Protein AF-A0A150K2X1-F1 (afdb_monomer)

Structure (mmCIF, N/CA/C/O backbone):
data_AF-A0A150K2X1-F1
#
_entry.id   AF-A0A150K2X1-F1
#
loop_
_atom_site.group_PDB
_atom_site.id
_atom_site.type_symbol
_atom_site.label_atom_id
_atom_site.label_alt_id
_atom_site.label_comp_id
_atom_site.label_asym_id
_atom_site.label_entity_id
_atom_site.label_seq_id
_atom_site.pdbx_PDB_ins_code
_atom_site.Cartn_x
_atom_site.Cartn_y
_atom_site.Cartn_z
_atom_site.occupancy
_atom_site.B_iso_or_equiv
_atom_site.auth_seq_id
_atom_site.auth_comp_id
_atom_site.auth_asym_id
_atom_site.auth_atom_id
_atom_site.pdbx_PDB_model_num
ATOM 1 N N . MET A 1 1 ? 3.864 25.949 7.454 1.00 46.00 1 MET A N 1
ATOM 2 C CA . MET A 1 1 ? 2.643 26.468 8.135 1.00 46.00 1 MET A CA 1
ATOM 3 C C . MET A 1 1 ? 2.980 26.841 9.573 1.00 46.00 1 MET A C 1
ATOM 5 O O . MET A 1 1 ? 3.800 26.164 10.180 1.00 46.00 1 MET A O 1
ATOM 9 N N . SER A 1 2 ? 2.399 27.907 10.130 1.00 42.19 2 SER A N 1
ATOM 10 C CA . SER A 1 2 ? 2.642 28.261 11.543 1.00 42.19 2 SER A CA 1
ATOM 11 C C . SER A 1 2 ? 1.929 27.271 12.478 1.00 42.19 2 SER A C 1
ATOM 13 O O . SER A 1 2 ? 0.866 26.760 12.129 1.00 42.19 2 SER A O 1
ATOM 15 N N . ASN A 1 3 ? 2.456 27.020 13.685 1.00 47.09 3 ASN A N 1
ATOM 16 C CA . ASN A 1 3 ? 1.794 26.178 14.703 1.00 47.09 3 ASN A CA 1
ATOM 17 C C . ASN A 1 3 ? 0.331 26.594 14.970 1.00 47.09 3 ASN A C 1
ATOM 19 O O . ASN A 1 3 ? -0.480 25.767 15.381 1.00 47.09 3 ASN A O 1
ATOM 23 N N . LEU A 1 4 ? -0.022 27.854 14.688 1.00 47.25 4 LEU A N 1
ATOM 24 C CA . LEU A 1 4 ? -1.385 28.372 14.768 1.00 47.25 4 LEU A CA 1
ATOM 25 C C . LEU A 1 4 ? -2.325 27.789 13.702 1.00 47.25 4 LEU A C 1
ATOM 27 O O . LEU A 1 4 ? -3.484 27.530 14.004 1.00 47.25 4 LEU A O 1
ATOM 31 N N . GLU A 1 5 ? -1.853 27.550 12.477 1.00 47.03 5 GLU A N 1
ATOM 32 C CA . GLU A 1 5 ? -2.669 26.973 11.396 1.00 47.03 5 GLU A CA 1
ATOM 33 C C . GLU A 1 5 ? -2.962 25.490 11.648 1.00 47.03 5 GLU A C 1
ATOM 35 O O . GLU A 1 5 ? -4.077 25.033 11.404 1.00 47.03 5 GLU A O 1
ATOM 40 N N . PHE A 1 6 ? -2.005 24.747 12.215 1.00 43.44 6 PHE A N 1
ATOM 41 C CA . PHE A 1 6 ? -2.235 23.374 12.677 1.00 43.44 6 PHE A CA 1
ATOM 42 C C . PHE A 1 6 ? -3.236 23.335 13.839 1.00 43.44 6 PHE A C 1
ATOM 44 O O . PHE A 1 6 ? -4.142 22.502 13.842 1.00 43.44 6 PHE A O 1
ATOM 51 N N . LEU A 1 7 ? -3.136 24.281 14.783 1.00 49.69 7 LEU A N 1
ATOM 52 C CA . LEU A 1 7 ? -4.096 24.408 15.880 1.00 49.69 7 LEU A CA 1
ATOM 53 C C . LEU A 1 7 ? -5.497 24.777 15.378 1.00 49.69 7 LEU A C 1
ATOM 55 O O . LEU A 1 7 ? -6.476 24.252 15.894 1.00 49.69 7 LEU A O 1
ATOM 59 N N . LEU A 1 8 ? -5.600 25.638 14.361 1.00 49.78 8 LEU A N 1
ATOM 60 C CA . LEU A 1 8 ? -6.862 26.042 13.735 1.00 49.78 8 LEU A CA 1
ATOM 61 C C . LEU A 1 8 ? -7.497 24.909 12.927 1.00 49.78 8 LEU A C 1
ATOM 63 O O . LEU A 1 8 ? -8.711 24.749 12.980 1.00 49.78 8 LEU A O 1
ATOM 67 N N . ILE A 1 9 ? -6.709 24.085 12.232 1.00 47.22 9 ILE A N 1
ATOM 68 C CA . ILE A 1 9 ? -7.206 22.890 11.532 1.00 47.22 9 ILE A CA 1
ATOM 69 C C . ILE A 1 9 ? -7.618 21.813 12.540 1.00 47.22 9 ILE A C 1
ATOM 71 O O . ILE A 1 9 ? -8.694 21.232 12.398 1.00 47.22 9 ILE A O 1
ATOM 75 N N . GLN A 1 10 ? -6.834 21.590 13.602 1.00 49.78 10 GLN A N 1
ATOM 76 C CA . GLN A 1 10 ? -7.244 20.728 14.711 1.00 49.78 10 GLN A CA 1
ATOM 77 C C . GLN A 1 10 ? -8.501 21.261 15.401 1.00 49.78 10 GLN A C 1
ATOM 79 O O . GLN A 1 10 ? -9.387 20.473 15.699 1.00 49.78 10 GLN A O 1
ATOM 84 N N . GLN A 1 11 ? -8.631 22.571 15.625 1.00 50.25 11 GLN A N 1
ATOM 85 C CA . GLN A 1 11 ? -9.845 23.175 16.174 1.00 50.25 11 GLN A CA 1
ATOM 86 C C . GLN A 1 11 ? -11.020 23.058 15.205 1.00 50.25 11 GLN A C 1
ATOM 88 O O . GLN A 1 11 ? -12.107 22.719 15.644 1.00 50.25 11 GLN A O 1
ATOM 93 N N . ALA A 1 12 ? -10.835 23.256 13.902 1.00 49.16 12 ALA A N 1
ATOM 94 C CA . ALA A 1 12 ? -11.895 23.088 12.913 1.00 49.16 12 ALA A CA 1
ATOM 95 C C . ALA A 1 12 ? -12.361 21.623 12.833 1.00 49.16 12 ALA A C 1
ATOM 97 O O . ALA A 1 12 ? -13.561 21.354 12.823 1.00 49.16 12 ALA A O 1
ATOM 98 N N . LEU A 1 13 ? -11.440 20.656 12.884 1.00 49.28 13 LEU A N 1
ATOM 99 C CA . LEU A 1 13 ? -11.774 19.234 13.009 1.00 49.28 13 LEU A CA 1
ATOM 100 C C . LEU A 1 13 ? -12.459 18.930 14.352 1.00 49.28 13 LEU A C 1
ATOM 102 O O . LEU A 1 13 ? -13.446 18.204 14.395 1.00 49.28 13 LEU A O 1
ATOM 106 N N . LYS A 1 14 ? -11.992 19.524 15.452 1.00 47.66 14 LYS A N 1
ATOM 107 C CA . LYS A 1 14 ? -12.494 19.273 16.811 1.00 47.66 14 LYS A CA 1
ATOM 108 C C . LYS A 1 14 ? -13.808 19.997 17.142 1.00 47.66 14 LYS A C 1
ATOM 110 O O . LYS A 1 14 ? -14.538 19.527 18.004 1.00 47.66 14 LYS A O 1
ATOM 115 N N . TYR A 1 15 ? -14.129 21.106 16.478 1.00 46.81 15 TYR A N 1
ATOM 116 C CA . TYR A 1 15 ? -15.310 21.930 16.768 1.00 46.81 15 TYR A CA 1
ATOM 117 C C . TYR A 1 15 ? -16.337 21.973 15.633 1.00 46.81 15 TYR A C 1
ATOM 119 O O . TYR A 1 15 ? -17.509 22.145 15.936 1.00 46.81 15 TYR A O 1
ATOM 127 N N . ASN A 1 16 ? -15.959 21.763 14.364 1.00 52.62 16 ASN A N 1
ATOM 128 C CA . ASN A 1 16 ? -16.930 21.687 13.259 1.00 52.62 16 ASN A CA 1
ATOM 129 C C . ASN A 1 16 ? -17.197 20.246 12.808 1.00 52.62 16 ASN A C 1
ATOM 131 O O . ASN A 1 16 ? -18.341 19.906 12.528 1.00 52.62 16 ASN A O 1
ATOM 135 N N . GLN A 1 17 ? -16.176 19.383 12.760 1.00 49.44 17 GLN A N 1
ATOM 136 C CA . GLN A 1 17 ? -16.345 17.983 12.341 1.00 49.44 17 GLN A CA 1
ATOM 137 C C . GLN A 1 17 ? -16.674 17.065 13.524 1.00 49.44 17 GLN A C 1
ATOM 139 O O . GLN A 1 17 ? -17.520 16.196 13.380 1.00 49.44 17 GLN A O 1
ATOM 144 N N . LEU A 1 18 ? -16.100 17.277 14.714 1.00 46.25 18 LEU A N 1
ATOM 145 C CA . LEU A 1 18 ? -16.371 16.456 15.904 1.00 46.25 18 LEU A CA 1
ATOM 146 C C . LEU A 1 18 ? -17.856 16.439 16.321 1.00 46.25 18 LEU A C 1
ATOM 148 O O . LEU A 1 18 ? -18.357 15.364 16.641 1.00 46.25 18 LEU A O 1
ATOM 152 N N . PRO A 1 19 ? -18.606 17.561 16.277 1.00 49.72 19 PRO A N 1
ATOM 153 C CA . PRO A 1 19 ? -20.045 17.529 16.534 1.00 49.72 19 PRO A CA 1
ATOM 154 C C . PRO A 1 19 ? -20.834 16.788 15.454 1.00 49.72 19 PRO A C 1
ATOM 156 O O . PRO A 1 19 ? -21.815 16.146 15.796 1.00 49.72 19 PRO A O 1
ATOM 159 N N . LEU A 1 20 ? -20.393 16.820 14.187 1.00 49.03 20 LEU A N 1
ATOM 160 C CA . LEU A 1 20 ? -20.941 16.012 13.082 1.00 49.03 20 LEU A CA 1
ATOM 161 C C . LEU A 1 20 ? -20.548 14.523 13.194 1.00 49.03 20 LEU A C 1
ATOM 163 O O . LEU A 1 20 ? -21.310 13.645 12.807 1.00 49.03 20 LEU A O 1
ATOM 167 N N . ILE A 1 21 ? -19.389 14.233 13.783 1.00 45.47 21 ILE A N 1
ATOM 168 C CA . ILE A 1 21 ? -18.872 12.896 14.113 1.00 45.47 21 ILE A CA 1
ATOM 169 C C . ILE A 1 21 ? -19.642 12.282 15.293 1.00 45.47 21 ILE A C 1
ATOM 171 O O . ILE A 1 21 ? -19.910 11.081 15.306 1.00 45.47 21 ILE A O 1
ATOM 175 N N . PHE A 1 22 ? -20.050 13.108 16.257 1.00 46.19 22 PHE A N 1
ATOM 176 C CA . PHE A 1 22 ? -20.962 12.746 17.341 1.00 46.19 22 PHE A CA 1
ATOM 177 C C . PHE A 1 22 ? -22.441 12.965 16.991 1.00 46.19 22 PHE A C 1
ATOM 179 O O . PHE A 1 22 ? -23.313 12.666 17.810 1.00 46.19 22 PHE A O 1
ATOM 186 N N . TRP A 1 23 ? -22.749 13.421 15.773 1.00 43.22 23 TRP A N 1
ATOM 187 C CA . TRP A 1 23 ? -24.109 13.521 15.248 1.00 43.22 23 TRP A CA 1
ATOM 188 C C . TRP A 1 23 ? -24.590 12.111 14.899 1.00 43.22 23 TRP A C 1
ATOM 190 O O . TRP A 1 23 ? -24.427 11.597 13.792 1.00 43.22 23 TRP A O 1
ATOM 200 N N . GLY A 1 24 ? -25.072 11.423 15.932 1.00 43.19 24 GLY A N 1
ATOM 201 C CA . GLY A 1 24 ? -25.291 9.981 15.916 1.00 43.19 24 GLY A CA 1
ATOM 202 C C . GLY A 1 24 ? -24.828 9.251 17.177 1.00 43.19 24 GLY A C 1
ATOM 203 O O . GLY A 1 24 ? -25.075 8.050 17.263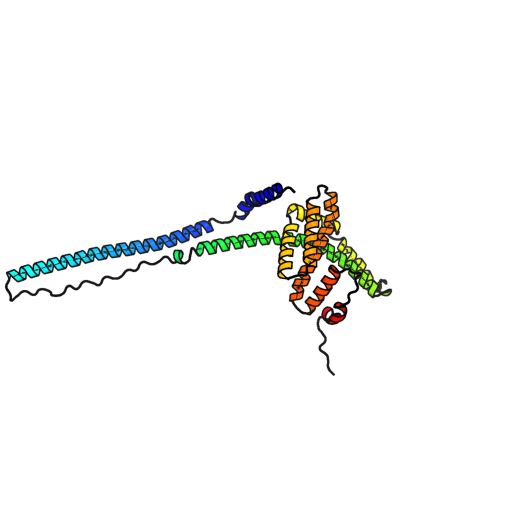 1.00 43.19 24 GLY A O 1
ATOM 204 N N . ILE A 1 25 ? -24.240 9.936 18.175 1.00 47.41 25 ILE A N 1
ATOM 205 C CA . ILE A 1 25 ? -24.516 9.548 19.567 1.00 47.41 25 ILE A CA 1
ATOM 206 C C . ILE A 1 25 ? -25.998 9.856 19.759 1.00 47.41 25 ILE A C 1
ATOM 208 O O . ILE A 1 25 ? -26.410 10.971 20.063 1.00 47.41 25 ILE A O 1
ATOM 212 N N . ASP A 1 26 ? -26.798 8.864 19.416 1.00 52.91 26 ASP A N 1
ATOM 213 C CA . ASP A 1 26 ? -28.229 8.834 19.586 1.00 52.91 26 ASP A CA 1
ATOM 214 C C . ASP A 1 26 ? -28.577 9.047 21.068 1.00 52.91 26 ASP A C 1
ATOM 216 O O . ASP A 1 26 ? -27.785 8.740 21.969 1.00 52.91 26 ASP A O 1
ATOM 220 N N . ASN A 1 27 ? -29.807 9.511 21.327 1.00 55.59 27 ASN A N 1
ATOM 221 C CA . ASN A 1 27 ? -30.399 9.517 22.670 1.00 55.59 27 ASN A CA 1
ATOM 222 C C . ASN A 1 27 ? -30.208 8.171 23.388 1.00 55.59 27 ASN A C 1
ATOM 224 O O . ASN A 1 27 ? -30.173 8.164 24.604 1.00 55.59 27 ASN A O 1
ATOM 228 N N . GLY A 1 28 ? -29.937 7.076 22.667 1.00 55.00 28 GLY A N 1
ATOM 229 C CA . GLY A 1 28 ? -29.538 5.770 23.182 1.00 55.00 28 GLY A CA 1
ATOM 230 C C . GLY A 1 28 ? -28.527 5.772 24.338 1.00 55.00 28 GLY A C 1
ATOM 231 O O . GLY A 1 28 ? -28.704 4.998 25.269 1.00 55.00 28 GLY A O 1
ATOM 232 N N . PHE A 1 29 ? -27.483 6.610 24.349 1.00 54.41 29 PHE A N 1
ATOM 233 C CA . PHE A 1 29 ? -26.563 6.641 25.506 1.00 54.41 29 PHE A CA 1
ATOM 234 C C . PHE A 1 29 ? -27.223 7.231 26.766 1.00 54.41 29 PHE A C 1
ATOM 236 O O . PHE A 1 29 ? -27.039 6.709 27.867 1.00 54.41 29 PHE A O 1
ATOM 243 N N . LEU A 1 30 ? -28.009 8.300 26.599 1.00 58.31 30 LEU A N 1
ATOM 244 C CA . LEU A 1 30 ? -28.821 8.901 27.661 1.00 58.31 30 LEU A CA 1
ATOM 245 C C . LEU A 1 30 ? -29.955 7.957 28.085 1.00 58.31 30 LEU A C 1
ATOM 247 O O . LEU A 1 30 ? -30.169 7.767 29.279 1.00 58.31 30 LEU A O 1
ATOM 251 N N . ASP A 1 31 ? -30.603 7.297 27.130 1.00 64.94 31 ASP A N 1
ATOM 252 C CA . ASP A 1 31 ? -31.651 6.299 27.331 1.00 64.94 31 ASP A CA 1
ATOM 253 C C . ASP A 1 31 ? -31.109 5.086 28.087 1.00 64.94 31 ASP A C 1
ATOM 255 O O . ASP A 1 31 ? -31.750 4.626 29.020 1.00 64.94 31 ASP A O 1
ATOM 259 N N . GLY A 1 32 ? -29.891 4.623 27.786 1.00 65.12 32 GLY A N 1
ATOM 260 C CA . GLY A 1 32 ? -29.243 3.527 28.509 1.00 65.12 32 GLY A CA 1
ATOM 261 C C . GLY A 1 32 ? -28.993 3.856 29.983 1.00 65.12 32 GLY A C 1
ATOM 262 O O . GLY A 1 32 ? -29.217 3.015 30.852 1.00 65.12 32 GLY A O 1
ATOM 263 N N . ILE A 1 33 ? -28.599 5.099 30.282 1.00 66.00 33 ILE A N 1
ATOM 264 C CA . ILE A 1 33 ? -28.456 5.590 31.662 1.00 66.00 33 ILE A CA 1
ATOM 265 C C . ILE A 1 33 ? -29.828 5.688 32.342 1.00 66.00 33 ILE A C 1
ATOM 267 O O . ILE A 1 33 ? -29.989 5.263 33.488 1.00 66.00 33 ILE A O 1
ATOM 271 N N . VAL A 1 34 ? -30.828 6.228 31.643 1.00 71.25 34 VAL A N 1
ATOM 272 C CA . VAL A 1 34 ? -32.199 6.375 32.150 1.00 71.25 34 VAL A CA 1
ATOM 273 C C . VAL A 1 34 ? -32.851 5.013 32.403 1.00 71.25 34 VAL A C 1
ATOM 275 O O . VAL A 1 34 ? -33.527 4.840 33.416 1.00 71.25 34 VAL A O 1
ATOM 278 N N . ASP A 1 35 ? -32.636 4.030 31.537 1.00 71.62 35 ASP A N 1
ATOM 279 C CA . ASP A 1 35 ? -33.188 2.684 31.660 1.00 71.62 35 ASP A CA 1
ATOM 280 C C . ASP A 1 35 ? -32.502 1.886 32.774 1.00 71.62 35 ASP A C 1
ATOM 282 O O . ASP A 1 35 ? -33.186 1.191 33.531 1.00 71.62 35 ASP A O 1
ATOM 286 N N . GLU A 1 36 ? -31.190 2.053 32.971 1.00 74.56 36 GLU A N 1
ATOM 287 C CA . GLU A 1 36 ? -30.485 1.513 34.142 1.00 74.56 36 GLU A CA 1
ATOM 288 C C . GLU A 1 36 ? -30.989 2.138 35.451 1.00 74.56 36 GLU A C 1
ATOM 290 O O . GLU A 1 36 ? -31.246 1.421 36.423 1.00 74.56 36 GLU A O 1
ATOM 295 N N . LEU A 1 37 ? -31.199 3.459 35.475 1.00 77.81 37 LEU A N 1
ATOM 296 C CA . LEU A 1 37 ? -31.790 4.161 36.617 1.00 77.81 37 LEU A CA 1
ATOM 297 C C . LEU A 1 37 ? -33.206 3.655 36.905 1.00 77.81 37 LEU A C 1
ATOM 299 O O . LEU A 1 37 ? -33.511 3.316 38.048 1.00 77.81 37 LEU A O 1
ATOM 303 N N . LYS A 1 38 ? -34.063 3.531 35.886 1.00 80.31 38 LYS A N 1
ATOM 304 C CA . LYS A 1 38 ? -35.416 2.968 36.029 1.00 80.31 38 LYS A CA 1
ATOM 305 C C . LYS A 1 38 ? -35.374 1.537 36.566 1.00 80.31 38 LYS A C 1
ATOM 307 O O . LYS A 1 38 ? -36.149 1.201 37.460 1.00 80.31 38 LYS A O 1
ATOM 312 N N . ALA A 1 39 ? -34.471 0.697 36.061 1.00 80.44 39 ALA A N 1
ATOM 313 C CA . ALA A 1 39 ? -34.303 -0.672 36.542 1.00 80.44 39 ALA A CA 1
ATOM 314 C C . ALA A 1 39 ? -33.863 -0.708 38.015 1.00 80.44 39 ALA A C 1
ATOM 316 O O . ALA A 1 39 ? -34.374 -1.517 38.792 1.00 80.44 39 ALA A O 1
ATOM 317 N N . HIS A 1 40 ? -32.980 0.205 38.425 1.00 81.25 40 HIS A N 1
ATOM 318 C CA . HIS A 1 40 ? -32.584 0.365 39.821 1.00 81.25 40 HIS A CA 1
ATOM 319 C C . HIS A 1 40 ? -33.750 0.817 40.712 1.00 81.25 40 HIS A C 1
ATOM 321 O O . HIS A 1 40 ? -33.991 0.229 41.770 1.00 81.25 40 HIS A O 1
ATOM 327 N N . TYR A 1 41 ? -34.508 1.823 40.271 1.00 84.12 41 TYR A N 1
ATOM 328 C CA . TYR A 1 41 ? -35.668 2.334 41.000 1.00 84.12 41 TYR A CA 1
ATOM 329 C C . TYR A 1 41 ? -36.727 1.255 41.241 1.00 84.12 41 TYR A C 1
ATOM 331 O O . TYR A 1 41 ? -37.260 1.181 42.345 1.00 84.12 41 TYR A O 1
ATOM 339 N N . ARG A 1 42 ? -36.963 0.353 40.279 1.00 85.75 42 ARG A N 1
ATOM 340 C CA . ARG A 1 42 ? -37.882 -0.787 40.464 1.00 85.75 42 ARG A CA 1
ATOM 341 C C . ARG A 1 42 ? -37.461 -1.712 41.611 1.00 85.75 42 ARG A C 1
ATOM 343 O O . ARG A 1 42 ? -38.316 -2.186 42.354 1.00 85.75 42 ARG A O 1
ATOM 350 N N . VAL A 1 43 ? -36.158 -1.959 41.781 1.00 85.94 43 VAL A N 1
ATOM 351 C CA . VAL A 1 43 ? -35.641 -2.779 42.895 1.00 85.94 43 VAL A CA 1
ATOM 352 C C . VAL A 1 43 ? -35.836 -2.061 44.233 1.00 85.94 43 VAL A C 1
ATOM 354 O O . VAL A 1 43 ? -36.266 -2.685 45.203 1.00 85.94 43 VAL A O 1
ATOM 357 N N . ILE A 1 44 ? -35.580 -0.748 44.285 1.00 85.06 44 ILE A N 1
ATOM 358 C CA . ILE A 1 44 ? -35.845 0.063 45.485 1.00 85.06 44 ILE A CA 1
ATOM 359 C C . ILE A 1 44 ? -37.330 0.009 45.851 1.00 85.06 44 ILE A C 1
ATOM 361 O O . ILE A 1 44 ? -37.670 -0.191 47.015 1.00 85.06 44 ILE A O 1
ATOM 365 N N . GLU A 1 45 ? -38.216 0.187 44.875 1.00 87.25 45 GLU A N 1
ATOM 366 C CA . GLU A 1 45 ? -39.659 0.220 45.097 1.00 87.25 45 GLU A CA 1
ATOM 367 C C . GLU A 1 45 ? -40.187 -1.126 45.615 1.00 87.25 45 GLU A C 1
ATOM 369 O O . GLU A 1 45 ? -40.948 -1.164 46.586 1.00 87.25 45 GLU A O 1
ATOM 374 N N . ALA A 1 46 ? -39.708 -2.237 45.047 1.00 87.31 46 ALA A N 1
ATOM 375 C CA . ALA A 1 46 ? -40.014 -3.580 45.534 1.00 87.31 46 ALA A CA 1
ATOM 376 C C . ALA A 1 46 ? -39.528 -3.797 46.980 1.00 87.31 46 ALA A C 1
ATOM 378 O O . ALA A 1 46 ? -40.292 -4.272 47.822 1.00 87.31 46 ALA A O 1
ATOM 379 N N . ASN A 1 47 ? -38.296 -3.386 47.300 1.00 88.56 47 ASN A N 1
ATOM 380 C CA . ASN A 1 47 ? -37.766 -3.470 48.664 1.00 88.56 47 ASN A CA 1
ATOM 381 C C . ASN A 1 47 ? -38.563 -2.594 49.645 1.00 88.56 47 ASN A C 1
ATOM 383 O O . ASN A 1 47 ? -38.868 -3.035 50.748 1.00 88.56 47 ASN A O 1
ATOM 387 N N . ASN A 1 48 ? -38.964 -1.384 49.245 1.00 87.81 48 ASN A N 1
ATOM 388 C CA . ASN A 1 48 ? -39.795 -0.500 50.068 1.00 87.81 48 ASN A CA 1
ATOM 389 C C . ASN A 1 48 ? -41.152 -1.149 50.383 1.00 87.81 48 ASN A C 1
ATOM 391 O O . ASN A 1 48 ? -41.590 -1.152 51.533 1.00 87.81 48 ASN A O 1
ATOM 395 N N . LYS A 1 49 ? -41.794 -1.777 49.389 1.00 86.94 49 LYS A N 1
ATOM 396 C CA . LYS A 1 49 ? -43.047 -2.520 49.592 1.00 86.94 49 LYS A CA 1
ATOM 397 C C . LYS A 1 49 ? -42.876 -3.678 50.580 1.00 86.94 49 LYS A C 1
ATOM 399 O O . LYS A 1 49 ? -43.737 -3.865 51.438 1.00 86.94 49 LYS A O 1
ATOM 404 N N . ASN A 1 50 ? -41.770 -4.412 50.482 1.00 85.81 50 ASN A N 1
ATOM 405 C CA . ASN A 1 50 ? -41.436 -5.504 51.395 1.00 85.81 50 ASN A CA 1
ATOM 406 C C . ASN A 1 50 ? -41.250 -5.003 52.834 1.00 85.81 50 ASN A C 1
ATOM 408 O O . ASN A 1 50 ? -41.920 -5.493 53.736 1.00 85.81 50 ASN A O 1
ATOM 412 N N . VAL A 1 51 ? -40.454 -3.948 53.034 1.00 85.38 51 VAL A N 1
ATOM 413 C CA . VAL A 1 51 ? -40.234 -3.344 54.360 1.00 85.38 51 VAL A CA 1
ATOM 414 C C . VAL A 1 51 ? -41.537 -2.809 54.958 1.00 85.38 51 VAL A C 1
ATOM 416 O O . VAL A 1 51 ? -41.811 -3.008 56.138 1.00 85.38 51 VAL A O 1
ATOM 419 N N . ARG A 1 52 ? -42.391 -2.159 54.157 1.00 85.06 52 ARG A N 1
ATOM 420 C CA . ARG A 1 52 ? -43.709 -1.702 54.630 1.00 85.06 52 ARG A CA 1
ATOM 421 C C . ARG A 1 52 ? -44.592 -2.863 55.077 1.00 85.06 52 ARG A C 1
ATOM 423 O O . ARG A 1 52 ? -45.298 -2.730 56.074 1.00 85.06 52 ARG A O 1
ATOM 430 N N . ARG A 1 53 ? -44.563 -3.981 54.346 1.00 84.12 53 ARG A N 1
ATOM 431 C CA . ARG A 1 53 ? -45.303 -5.194 54.707 1.00 84.12 53 ARG A CA 1
ATOM 432 C C . ARG A 1 53 ? -44.781 -5.791 56.013 1.00 84.12 53 ARG A C 1
ATOM 434 O O . ARG A 1 53 ? -45.605 -6.143 56.848 1.00 84.12 53 ARG A O 1
ATOM 441 N N . ASP A 1 54 ? -43.466 -5.823 56.215 1.00 83.19 54 ASP A N 1
ATOM 442 C CA . ASP A 1 54 ? -42.850 -6.283 57.467 1.00 83.19 54 ASP A CA 1
ATOM 443 C C . ASP A 1 54 ? -43.254 -5.425 58.659 1.00 83.19 54 ASP A C 1
ATOM 445 O O . ASP A 1 54 ? -43.677 -5.949 59.686 1.00 83.19 54 ASP A O 1
ATOM 449 N N . VAL A 1 55 ? -43.181 -4.099 58.521 1.00 83.69 55 VAL A N 1
ATOM 450 C CA . VAL A 1 55 ? -43.582 -3.175 59.590 1.00 83.69 55 VAL A CA 1
ATOM 451 C C . VAL A 1 55 ? -45.066 -3.342 59.920 1.00 83.69 55 VAL A C 1
ATOM 453 O O . VAL A 1 55 ? -45.435 -3.381 61.093 1.00 83.69 55 VAL A O 1
ATOM 456 N N . ALA A 1 56 ? -45.922 -3.483 58.903 1.00 83.88 56 ALA A N 1
ATOM 457 C CA . ALA A 1 56 ? -47.346 -3.732 59.106 1.00 83.88 56 ALA A CA 1
ATOM 458 C C . ALA A 1 56 ? -47.600 -5.085 59.790 1.00 83.88 56 ALA A C 1
ATOM 460 O O . ALA A 1 56 ? -48.402 -5.151 60.718 1.00 83.88 56 ALA A O 1
ATOM 461 N N . PHE A 1 57 ? -46.896 -6.142 59.375 1.00 82.12 57 PHE A N 1
ATOM 462 C CA . PHE A 1 57 ? -46.993 -7.462 59.990 1.00 82.12 57 PHE A CA 1
ATOM 463 C C . PHE A 1 57 ? -46.547 -7.423 61.453 1.00 82.12 57 PHE A C 1
ATOM 465 O O . PHE A 1 57 ? -47.299 -7.854 62.319 1.00 82.12 57 PHE A O 1
ATOM 472 N N . PHE A 1 58 ? -45.393 -6.822 61.752 1.00 82.81 58 PHE A N 1
ATOM 473 C CA . PHE A 1 58 ? -44.895 -6.641 63.117 1.00 82.81 58 PHE A CA 1
ATOM 474 C C . PHE A 1 58 ? -45.889 -5.873 64.000 1.00 82.81 58 PHE A C 1
ATOM 476 O O . PHE A 1 58 ? -46.105 -6.220 65.162 1.00 82.81 58 PHE A O 1
ATOM 483 N N . LEU A 1 59 ? -46.542 -4.846 63.454 1.00 83.94 59 LEU A N 1
ATOM 484 C CA . LEU A 1 59 ? -47.546 -4.071 64.181 1.00 83.94 59 LEU A CA 1
ATOM 485 C C . LEU A 1 59 ? -48.823 -4.880 64.459 1.00 83.94 59 LEU A C 1
ATOM 487 O O . LEU A 1 59 ? -49.394 -4.774 65.542 1.00 83.94 59 LEU A O 1
ATOM 491 N N . THR A 1 60 ? -49.271 -5.708 63.515 1.00 82.19 60 THR A N 1
ATOM 492 C CA . THR A 1 60 ? -50.383 -6.645 63.748 1.00 82.19 60 THR A CA 1
ATOM 493 C C . THR A 1 60 ? -50.002 -7.682 64.796 1.00 82.19 60 THR A C 1
ATOM 495 O O . THR A 1 60 ? -50.753 -7.927 65.733 1.00 82.19 60 THR A O 1
ATOM 498 N N . HIS A 1 61 ? -48.793 -8.214 64.694 1.00 81.69 61 HIS A N 1
ATOM 499 C CA . HIS A 1 61 ? -48.280 -9.237 65.585 1.00 81.69 61 HIS A CA 1
ATOM 500 C C . HIS A 1 61 ? -48.144 -8.749 67.031 1.00 81.69 61 HIS A C 1
ATOM 502 O O . HIS A 1 61 ? -48.572 -9.410 67.970 1.00 81.69 61 HIS A O 1
ATOM 508 N N . THR A 1 62 ? -47.611 -7.541 67.227 1.00 83.12 62 THR A N 1
ATOM 509 C CA . THR A 1 62 ? -47.526 -6.911 68.555 1.00 83.12 62 THR A CA 1
ATOM 510 C C . THR A 1 62 ? -48.906 -6.627 69.143 1.00 83.12 62 THR A C 1
ATOM 512 O O . THR A 1 62 ? -49.093 -6.795 70.347 1.00 83.12 62 THR A O 1
ATOM 515 N N . LYS A 1 63 ? -49.894 -6.257 68.315 1.00 84.19 63 LYS A N 1
ATOM 516 C CA . LYS A 1 63 ? -51.293 -6.141 68.755 1.00 84.19 63 LYS A CA 1
ATOM 517 C C . LYS A 1 63 ? -51.869 -7.490 69.178 1.00 84.19 63 LYS A C 1
ATOM 519 O O . LYS A 1 63 ? -52.474 -7.559 70.238 1.00 84.19 63 LYS A O 1
ATOM 524 N N . GLU A 1 64 ? -51.656 -8.545 68.397 1.00 82.19 64 GLU A N 1
ATOM 525 C CA . GLU A 1 64 ? -52.119 -9.899 68.724 1.00 82.19 64 GLU A CA 1
ATOM 526 C C . GLU A 1 64 ? -51.514 -10.402 70.038 1.00 82.19 64 GLU A C 1
ATOM 528 O O . GLU A 1 64 ? -52.256 -10.878 70.899 1.00 82.19 64 GLU A O 1
ATOM 533 N N . VAL A 1 65 ? -50.199 -10.229 70.232 1.00 82.50 65 VAL A N 1
ATOM 534 C CA . VAL A 1 65 ? -49.493 -10.566 71.482 1.00 82.50 65 VAL A CA 1
ATOM 535 C C . VAL A 1 65 ? -50.043 -9.757 72.655 1.00 82.50 65 VAL A C 1
ATOM 537 O O . VAL A 1 65 ? -50.313 -10.313 73.716 1.00 82.50 65 VAL A O 1
ATOM 540 N N . LYS A 1 66 ? -50.273 -8.452 72.467 1.00 83.88 66 LYS A N 1
ATOM 541 C CA . LYS A 1 66 ? -50.876 -7.599 73.496 1.00 83.88 66 LYS A CA 1
ATOM 542 C C . LYS A 1 66 ? -52.268 -8.104 73.890 1.00 83.88 66 LYS A C 1
ATOM 544 O O . LYS A 1 66 ? -52.528 -8.297 75.070 1.00 83.88 66 LYS A O 1
ATOM 549 N N . THR A 1 67 ? -53.146 -8.350 72.919 1.00 83.31 67 THR A N 1
ATOM 550 C CA . THR A 1 67 ? -54.516 -8.815 73.180 1.00 83.31 67 THR A CA 1
ATOM 551 C C . THR A 1 67 ? -54.542 -10.207 73.809 1.00 83.31 67 THR A C 1
ATOM 553 O O . THR A 1 67 ? -55.401 -10.489 74.639 1.00 83.31 67 THR A O 1
ATOM 556 N N . THR A 1 68 ? -53.612 -11.093 73.444 1.00 80.81 68 THR A N 1
ATOM 557 C CA . THR A 1 68 ? -53.485 -12.398 74.113 1.00 80.81 68 THR A CA 1
ATOM 558 C C . THR A 1 68 ? -52.980 -12.255 75.546 1.00 80.81 68 THR A C 1
ATOM 560 O O . THR A 1 68 ? -53.536 -12.904 76.425 1.00 80.81 68 THR A O 1
ATOM 563 N N . MET A 1 69 ? -52.011 -11.374 75.813 1.00 80.81 69 MET A N 1
ATOM 564 C CA . MET A 1 69 ? -51.578 -11.063 77.182 1.00 80.81 69 MET A CA 1
ATOM 565 C C . MET A 1 69 ? -52.709 -10.478 78.036 1.00 80.81 69 MET A C 1
ATOM 567 O O . MET A 1 69 ? -52.894 -10.925 79.160 1.00 80.81 69 MET A O 1
ATOM 571 N N . GLU A 1 70 ? -53.498 -9.540 77.503 1.00 82.69 70 GLU A N 1
ATOM 572 C CA . GLU A 1 70 ? -54.661 -8.965 78.203 1.00 82.69 70 GLU A CA 1
ATOM 573 C C . GLU A 1 70 ? -55.714 -10.034 78.548 1.00 82.69 70 GLU A C 1
ATOM 575 O O . GLU A 1 70 ? -56.260 -10.040 79.653 1.00 82.69 70 GLU A O 1
ATOM 580 N N . LYS A 1 71 ? -55.982 -10.974 77.629 1.00 79.94 71 LYS A N 1
ATOM 581 C CA . LYS A 1 71 ? -56.890 -12.105 77.887 1.00 79.94 71 LYS A CA 1
ATOM 582 C C . LYS A 1 71 ? -56.377 -13.006 79.006 1.00 79.94 71 LYS A C 1
ATOM 584 O O . LYS A 1 71 ? -57.146 -13.337 79.899 1.00 79.94 71 LYS A O 1
ATOM 589 N N . ILE A 1 72 ? -55.091 -13.355 78.981 1.00 76.81 72 ILE A N 1
ATOM 590 C CA . ILE A 1 72 ? -54.471 -14.181 80.025 1.00 76.81 72 ILE A CA 1
ATOM 591 C C . ILE A 1 72 ? -54.536 -13.477 81.381 1.00 76.81 72 ILE A C 1
ATOM 593 O O . ILE A 1 72 ? -54.879 -14.109 82.373 1.00 76.81 72 ILE A O 1
ATOM 597 N N . ASP A 1 73 ? -54.237 -12.179 81.435 1.00 79.12 73 ASP A N 1
ATOM 598 C CA . ASP A 1 73 ? -54.295 -11.407 82.681 1.00 79.12 73 ASP A CA 1
ATOM 599 C C . ASP A 1 73 ? -55.717 -11.397 83.270 1.00 79.12 73 ASP A C 1
ATOM 601 O O . ASP A 1 73 ? -55.909 -11.591 84.471 1.00 79.12 73 ASP A O 1
ATOM 605 N N . THR A 1 74 ? -56.732 -11.293 82.404 1.00 78.56 74 THR A N 1
ATOM 606 C CA . THR A 1 74 ? -58.147 -11.393 82.795 1.00 78.56 74 THR A CA 1
ATOM 607 C C . THR A 1 74 ? -58.494 -12.794 83.315 1.00 78.56 74 THR A C 1
ATOM 609 O O . THR A 1 74 ? -59.073 -12.918 84.392 1.00 78.56 74 THR A O 1
ATOM 612 N N . GLU A 1 75 ? -58.086 -13.852 82.604 1.00 76.12 75 GLU A N 1
ATOM 613 C CA . GLU A 1 75 ? -58.287 -15.250 83.019 1.00 76.12 75 GLU A CA 1
ATOM 614 C C . GLU A 1 75 ? -57.608 -15.556 84.368 1.00 76.12 75 GLU A C 1
ATOM 616 O O . GLU A 1 75 ? -58.177 -16.253 85.209 1.00 76.12 75 GLU A O 1
ATOM 621 N N . ILE A 1 76 ? -56.411 -15.011 84.614 1.00 75.00 76 ILE A N 1
ATOM 622 C CA . ILE A 1 76 ? -55.711 -15.126 85.902 1.00 75.00 76 ILE A CA 1
ATOM 623 C C . ILE A 1 76 ? -56.466 -14.362 86.997 1.00 75.00 76 ILE A C 1
ATOM 625 O O . ILE A 1 76 ? -56.638 -14.888 88.099 1.00 75.00 76 ILE A O 1
ATOM 629 N N . GLY A 1 77 ? -56.947 -13.150 86.712 1.00 74.06 77 GLY A N 1
ATOM 630 C CA . GLY A 1 77 ? -57.761 -12.371 87.646 1.00 74.06 77 GLY A CA 1
ATOM 631 C C . GLY A 1 77 ? -59.039 -13.104 88.070 1.00 74.06 77 GLY A C 1
ATOM 632 O O . GLY A 1 77 ? -59.351 -13.169 89.261 1.00 74.06 77 GLY A O 1
ATOM 633 N N . GLU A 1 78 ? -59.742 -13.726 87.122 1.00 71.25 78 GLU A N 1
ATOM 634 C CA . GLU A 1 78 ? -60.933 -14.550 87.380 1.00 71.25 78 GLU A CA 1
ATOM 635 C C . GLU A 1 78 ? -60.594 -15.831 88.162 1.00 71.25 78 GLU A C 1
ATOM 637 O O . GLU A 1 78 ? -61.314 -16.222 89.090 1.00 71.25 78 GLU A O 1
ATOM 642 N N . ALA A 1 79 ? -59.456 -16.459 87.852 1.00 68.31 79 ALA A N 1
ATOM 643 C CA . ALA A 1 79 ? -58.945 -17.626 88.569 1.00 68.31 79 ALA A CA 1
ATOM 644 C C . ALA A 1 79 ? -58.628 -17.321 90.043 1.00 68.31 79 ALA A C 1
ATOM 646 O O . ALA A 1 79 ? -58.898 -18.137 90.926 1.00 68.31 79 ALA A O 1
ATOM 647 N N . MET A 1 80 ? -58.091 -16.131 90.329 1.00 69.12 80 MET A N 1
ATOM 648 C CA . MET A 1 80 ? -57.798 -15.688 91.695 1.00 69.12 80 MET A CA 1
ATOM 649 C C . MET A 1 80 ? -59.068 -15.437 92.520 1.00 69.12 80 MET A C 1
ATOM 651 O O . MET A 1 80 ? -59.052 -15.641 93.733 1.00 69.12 80 MET A O 1
ATOM 655 N N . GLN A 1 81 ? -60.175 -15.042 91.883 1.00 68.50 81 GLN A N 1
ATOM 656 C CA . GLN A 1 81 ? -61.461 -14.821 92.556 1.00 68.50 81 GLN A CA 1
ATOM 657 C C . GLN A 1 81 ? -62.246 -16.116 92.824 1.00 68.50 81 GLN A C 1
ATOM 659 O O . GLN A 1 81 ? -63.065 -16.154 93.741 1.00 68.50 81 GLN A O 1
ATOM 664 N N . THR A 1 82 ? -62.008 -17.182 92.053 1.00 62.84 82 THR A N 1
ATOM 665 C CA . THR A 1 82 ? -62.816 -18.421 92.082 1.00 62.84 82 THR A CA 1
ATOM 666 C C . THR A 1 82 ? -62.226 -19.567 92.919 1.00 62.84 82 THR A C 1
ATOM 668 O O . THR A 1 82 ? -62.899 -20.574 93.141 1.00 62.84 82 THR A O 1
ATOM 671 N N . GLY A 1 83 ? -61.025 -19.398 93.482 1.00 57.44 83 GLY A N 1
ATOM 672 C CA . GLY A 1 83 ? -60.404 -20.346 94.417 1.00 57.44 83 GLY A CA 1
ATOM 673 C C . GLY A 1 83 ? -59.760 -21.580 93.748 1.00 57.44 83 GLY A C 1
ATOM 674 O O . GLY A 1 83 ? -60.070 -21.907 92.603 1.00 57.44 83 GLY A O 1
ATOM 675 N N . PRO A 1 84 ? -58.850 -22.302 94.439 1.00 52.56 84 PRO A N 1
ATOM 676 C CA . PRO A 1 84 ? -57.733 -23.038 93.815 1.00 52.56 84 PRO A CA 1
ATOM 677 C C . PRO A 1 84 ? -58.070 -24.328 93.037 1.00 52.56 84 PRO A C 1
ATOM 679 O O . PRO A 1 84 ? -57.172 -25.118 92.764 1.00 52.56 84 PRO A O 1
ATOM 682 N N . GLY A 1 85 ? -59.338 -24.591 92.711 1.00 54.66 85 GLY A N 1
ATOM 683 C CA . GLY A 1 85 ? -59.791 -25.893 92.203 1.00 54.66 85 GLY A CA 1
ATOM 684 C C . GLY A 1 85 ? -60.333 -25.930 90.772 1.00 54.66 85 GLY A C 1
ATOM 685 O O . GLY A 1 85 ? -60.363 -27.013 90.196 1.00 54.66 85 GLY A O 1
ATOM 686 N N . ASN A 1 86 ? -60.753 -24.799 90.187 1.00 54.56 86 ASN A N 1
ATOM 687 C CA . ASN A 1 86 ? -61.548 -24.808 88.943 1.00 54.56 86 ASN A CA 1
ATOM 688 C C . ASN A 1 86 ? -61.006 -23.965 87.775 1.00 54.56 86 ASN A C 1
ATOM 690 O O . ASN A 1 86 ? -61.606 -23.976 86.701 1.00 54.56 86 ASN A O 1
ATOM 694 N N . ALA A 1 87 ? -59.880 -23.267 87.925 1.00 55.38 87 ALA A N 1
ATOM 695 C CA . ALA A 1 87 ? -59.358 -22.413 86.861 1.00 55.38 87 ALA A CA 1
ATOM 696 C C . ALA A 1 87 ? -58.365 -23.150 85.947 1.00 55.38 87 ALA A C 1
ATOM 698 O O . ALA A 1 87 ? -57.309 -23.606 86.388 1.00 55.38 87 ALA A O 1
ATOM 699 N N . ARG A 1 88 ? -58.683 -23.242 84.650 1.00 57.88 88 ARG A N 1
ATOM 700 C CA . ARG A 1 88 ? -57.753 -23.693 83.604 1.00 57.88 88 ARG A CA 1
ATOM 701 C C . ARG A 1 88 ? -57.153 -22.472 82.910 1.00 57.88 88 ARG A C 1
ATOM 703 O O . ARG A 1 88 ? -57.768 -21.943 81.996 1.00 57.88 88 ARG A O 1
ATOM 710 N N . VAL A 1 89 ? -55.960 -22.052 83.325 1.00 59.56 89 VAL A N 1
ATOM 711 C CA . VAL A 1 89 ? -55.197 -21.010 82.617 1.00 59.56 89 VAL A CA 1
ATOM 712 C C . VAL A 1 89 ? -54.431 -21.663 81.465 1.00 59.56 89 VAL A C 1
ATOM 714 O O . VAL A 1 89 ? -53.732 -22.661 81.667 1.00 59.56 89 VAL A O 1
ATOM 717 N N . ALA A 1 90 ? -54.570 -21.139 80.248 1.00 58.12 90 ALA A N 1
ATOM 718 C CA . ALA A 1 90 ? -53.848 -21.656 79.089 1.00 58.12 90 ALA A CA 1
ATOM 719 C C . ALA A 1 90 ? -52.335 -21.381 79.224 1.00 58.12 90 ALA A C 1
ATOM 721 O O . ALA A 1 90 ? -51.898 -20.235 79.262 1.00 58.12 90 ALA A O 1
ATOM 722 N N . ALA A 1 91 ? -51.516 -22.437 79.288 1.00 57.25 91 ALA A N 1
ATOM 723 C CA . ALA A 1 91 ? -50.090 -22.339 79.622 1.00 57.25 91 ALA A CA 1
ATOM 724 C C . ALA A 1 91 ? -49.161 -21.987 78.443 1.00 57.25 91 ALA A C 1
ATOM 726 O O . ALA A 1 91 ? -47.941 -21.962 78.611 1.00 57.25 91 ALA A O 1
ATOM 727 N N . THR A 1 92 ? -49.668 -21.778 77.223 1.00 57.53 92 THR A N 1
ATOM 728 C CA . THR A 1 92 ? -48.779 -21.520 76.078 1.00 57.53 92 THR A CA 1
ATOM 729 C C . THR A 1 92 ? -49.450 -20.692 74.993 1.00 57.53 92 THR A C 1
ATOM 731 O O . THR A 1 92 ? -50.486 -21.072 74.452 1.00 57.53 92 THR A O 1
ATOM 734 N N . VAL A 1 93 ? -48.818 -19.568 74.646 1.00 58.84 93 VAL A N 1
ATOM 735 C CA . VAL A 1 93 ? -49.208 -18.726 73.513 1.00 58.84 93 VAL A CA 1
ATOM 736 C C . VAL A 1 93 ? -48.495 -19.250 72.268 1.00 58.84 93 VAL A C 1
ATOM 738 O O . VAL A 1 93 ? -47.268 -19.227 72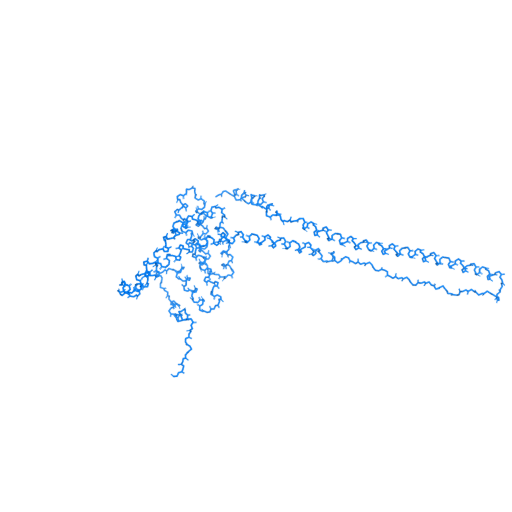.194 1.00 58.84 93 VAL A O 1
ATOM 741 N N . SER A 1 94 ? -49.256 -19.736 71.288 1.00 61.47 94 SER A N 1
ATOM 742 C CA . SER A 1 94 ? -48.725 -20.018 69.954 1.00 61.47 94 SER A CA 1
ATOM 743 C C . SER A 1 94 ? -48.789 -18.737 69.137 1.00 61.47 94 SER A C 1
ATOM 745 O O . SER A 1 94 ? -49.866 -18.259 68.787 1.00 61.47 94 SER A O 1
ATOM 747 N N . VAL A 1 95 ? -47.621 -18.164 68.879 1.00 61.09 95 VAL A N 1
ATOM 748 C CA . VAL A 1 95 ? -47.464 -16.981 68.045 1.00 61.09 95 VAL A CA 1
ATOM 749 C C . VAL A 1 95 ? -46.906 -17.445 66.691 1.00 61.09 95 VAL A C 1
ATOM 751 O O . VAL A 1 95 ? -45.926 -18.197 66.686 1.00 61.09 95 VAL A O 1
ATOM 754 N N . PRO A 1 96 ? -47.507 -17.072 65.543 1.00 63.22 96 PRO A N 1
ATOM 755 C CA . PRO A 1 96 ? -47.009 -17.510 64.242 1.00 63.22 96 PRO A CA 1
ATOM 756 C C . PRO A 1 96 ? -45.568 -17.015 64.016 1.00 63.22 96 PRO A C 1
ATOM 758 O O . PRO A 1 96 ? -45.263 -15.866 64.332 1.00 63.22 96 PRO A O 1
ATOM 761 N N . PRO A 1 97 ? -44.656 -17.854 63.492 1.00 63.75 97 PRO A N 1
ATOM 762 C CA . PRO A 1 97 ? -43.258 -17.474 63.335 1.00 63.75 97 PRO A CA 1
ATOM 763 C C . PRO A 1 97 ? -43.115 -16.313 62.346 1.00 63.75 97 PRO A C 1
ATOM 765 O O . PRO A 1 97 ? -43.731 -16.310 61.280 1.00 63.75 97 PRO A O 1
ATOM 768 N N . ALA A 1 98 ? -42.281 -15.332 62.694 1.00 64.25 98 ALA A N 1
ATOM 769 C CA . ALA A 1 98 ? -41.969 -14.222 61.804 1.00 64.25 98 ALA A CA 1
ATOM 770 C C . ALA A 1 98 ? -41.202 -14.727 60.571 1.00 64.25 98 ALA A C 1
ATOM 772 O O . ALA A 1 98 ? -40.152 -15.363 60.693 1.00 64.25 98 ALA A O 1
ATOM 773 N N . GLU A 1 99 ? -41.717 -14.430 59.380 1.00 68.00 99 GLU A N 1
ATOM 774 C CA . GLU A 1 99 ? -41.041 -14.739 58.124 1.00 68.00 99 GLU A CA 1
ATOM 775 C C . GLU A 1 99 ? -39.971 -13.676 57.840 1.00 68.00 99 GLU A C 1
ATOM 777 O O . GLU A 1 99 ? -40.208 -12.475 57.965 1.00 68.00 99 GLU A O 1
ATOM 782 N N . LYS A 1 100 ? -38.757 -14.106 57.488 1.00 64.19 100 LYS A N 1
ATOM 783 C CA . LYS A 1 100 ? -37.634 -13.195 57.249 1.00 64.19 100 LYS A CA 1
ATOM 784 C C . LYS A 1 100 ? -37.676 -12.705 55.802 1.00 64.19 100 LYS A C 1
ATOM 786 O O . LYS A 1 100 ? -37.278 -13.442 54.900 1.00 64.19 100 LYS A O 1
ATOM 791 N N . ILE A 1 101 ? -38.119 -11.470 55.564 1.00 69.31 101 ILE A N 1
ATOM 792 C CA . ILE A 1 101 ? -38.099 -10.896 54.213 1.00 69.31 101 ILE A CA 1
ATOM 793 C C . ILE A 1 101 ? -36.721 -10.292 53.921 1.00 69.31 101 ILE A C 1
ATOM 795 O O . ILE A 1 101 ? -36.233 -9.402 54.615 1.00 69.31 101 ILE A O 1
ATOM 799 N N . ASN A 1 102 ? -36.071 -10.786 52.867 1.00 78.00 102 ASN A N 1
ATOM 800 C CA . ASN A 1 102 ? -34.770 -10.289 52.428 1.00 78.00 102 ASN A CA 1
ATOM 801 C C . ASN A 1 102 ? -34.938 -9.220 51.339 1.00 78.00 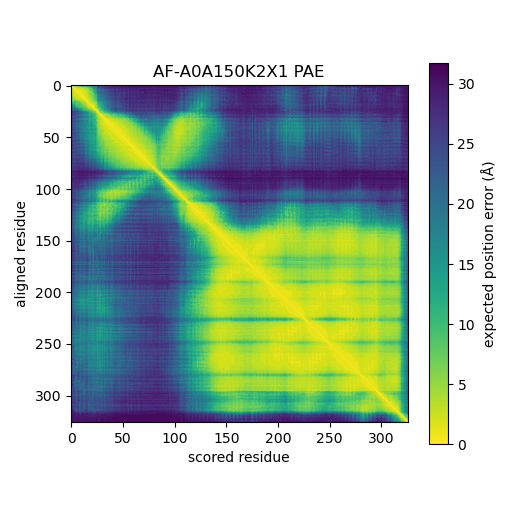102 ASN A C 1
ATOM 803 O O . ASN A 1 102 ? -35.648 -9.424 50.354 1.00 78.00 102 ASN A O 1
ATOM 807 N N . CYS A 1 103 ? -34.238 -8.093 51.486 1.00 79.88 103 CYS A N 1
ATOM 808 C CA . CYS A 1 103 ? -34.146 -7.084 50.432 1.00 79.88 103 CYS A CA 1
ATOM 809 C C . CYS A 1 103 ? -33.245 -7.576 49.291 1.00 79.88 103 CYS A C 1
ATOM 811 O O . CYS A 1 103 ? -32.145 -8.083 49.523 1.00 79.88 103 CYS A O 1
ATOM 813 N N . ALA A 1 104 ? -33.686 -7.385 48.049 1.00 83.19 104 ALA A N 1
ATOM 814 C CA . ALA A 1 104 ? -32.894 -7.719 46.874 1.00 83.19 104 ALA A CA 1
ATOM 815 C C . ALA A 1 104 ? -31.848 -6.625 46.606 1.00 83.19 104 ALA A C 1
ATOM 817 O O . ALA A 1 104 ? -32.166 -5.434 46.585 1.00 83.19 104 ALA A O 1
ATOM 818 N N . ALA A 1 105 ? -30.595 -7.016 46.370 1.00 78.62 105 ALA A N 1
ATOM 819 C CA . ALA A 1 105 ? -29.565 -6.093 45.899 1.00 78.62 105 ALA A CA 1
ATOM 820 C C . ALA A 1 105 ? -29.757 -5.808 44.404 1.00 78.62 105 ALA A C 1
ATOM 822 O O . ALA A 1 105 ? -30.066 -6.723 43.642 1.00 78.62 105 ALA A O 1
ATOM 823 N N . SER A 1 106 ? -29.516 -4.571 43.963 1.00 78.12 106 SER A N 1
ATOM 824 C CA . SER A 1 106 ? -29.579 -4.255 42.533 1.00 78.12 106 SER A CA 1
ATOM 825 C C . SER A 1 106 ? -28.392 -4.877 41.776 1.00 78.12 106 SER A C 1
ATOM 827 O O . SER A 1 106 ? -27.240 -4.535 42.069 1.00 78.12 106 SER A O 1
ATOM 829 N N . PRO A 1 107 ? -28.630 -5.747 40.774 1.00 73.94 107 PRO A N 1
ATOM 830 C CA . PRO A 1 107 ? -27.564 -6.309 39.940 1.00 73.94 107 PRO A CA 1
ATOM 831 C C . PRO A 1 107 ? -26.842 -5.236 39.110 1.00 73.94 107 PRO A C 1
ATOM 833 O O . PRO A 1 107 ? -25.639 -5.329 38.871 1.00 73.94 107 PRO A O 1
ATOM 836 N N . TYR A 1 108 ? -27.562 -4.178 38.723 1.00 69.19 108 TYR A N 1
ATOM 837 C CA . TYR A 1 108 ? -27.064 -3.113 37.849 1.00 69.19 108 TYR A CA 1
ATOM 838 C C . TYR A 1 108 ? -25.999 -2.239 38.527 1.00 69.19 108 TYR A C 1
ATOM 840 O O . TYR A 1 108 ? -25.010 -1.887 37.885 1.00 69.19 108 TYR A O 1
ATOM 848 N N . LEU A 1 109 ? -26.123 -1.994 39.840 1.00 69.06 109 LEU A N 1
ATOM 849 C CA . LEU A 1 109 ? -25.085 -1.319 40.633 1.00 69.06 109 LEU A CA 1
ATOM 850 C C . LEU A 1 109 ? -23.821 -2.172 40.795 1.00 69.06 109 LEU A C 1
ATOM 852 O O . LEU A 1 109 ? -22.718 -1.638 40.758 1.00 69.06 109 LEU A O 1
ATOM 856 N N . LYS A 1 110 ? -23.966 -3.497 40.947 1.00 67.62 110 LYS A N 1
ATOM 857 C CA . LYS A 1 110 ? -22.820 -4.415 41.086 1.00 67.62 110 LYS A CA 1
ATOM 858 C C . LYS A 1 110 ? -22.063 -4.613 39.773 1.00 67.62 110 LYS A C 1
ATOM 860 O O . LYS A 1 110 ? -20.847 -4.744 39.787 1.00 67.62 110 LYS A O 1
ATOM 865 N N . SER A 1 111 ? -22.775 -4.616 38.646 1.00 65.50 111 SER A N 1
ATOM 866 C CA . SER A 1 111 ? -22.181 -4.773 37.308 1.00 65.50 111 SER A CA 1
ATOM 867 C C . SER A 1 111 ? -21.491 -3.510 36.767 1.00 65.50 111 SER A C 1
ATOM 869 O O . SER A 1 111 ? -20.877 -3.561 35.702 1.00 65.50 111 SER A O 1
ATOM 871 N N . GLY A 1 112 ? -21.580 -2.380 37.480 1.00 63.62 112 GLY A N 1
ATOM 872 C CA . GLY A 1 112 ? -20.915 -1.135 37.097 1.00 63.62 112 GLY A CA 1
ATOM 873 C C . GLY A 1 112 ? -21.455 -0.510 35.807 1.00 63.62 112 GLY A C 1
ATOM 874 O O . GLY A 1 112 ? -20.662 0.020 35.031 1.00 63.62 112 GLY A O 1
ATOM 875 N N . MET A 1 113 ? -22.776 -0.566 35.583 1.00 65.12 113 MET A N 1
ATOM 876 C CA . MET A 1 113 ? -23.454 0.001 34.401 1.00 65.12 113 MET A CA 1
ATOM 877 C C . MET A 1 113 ? -23.085 -0.694 33.073 1.00 65.12 113 MET A C 1
ATOM 879 O O . MET A 1 113 ? -22.576 -0.086 32.122 1.00 65.12 113 MET A O 1
ATOM 883 N N . ALA A 1 114 ? -23.298 -2.011 33.008 1.00 65.94 114 ALA A N 1
ATOM 884 C CA . ALA A 1 114 ? -22.973 -2.821 31.833 1.00 65.94 114 ALA A CA 1
ATOM 885 C C . ALA A 1 114 ? -23.762 -2.429 30.564 1.00 65.94 114 ALA A C 1
ATOM 887 O O . ALA A 1 114 ? -23.241 -2.588 29.456 1.00 65.94 114 ALA A O 1
ATOM 888 N N . ILE A 1 115 ? -24.982 -1.888 30.695 1.00 65.88 115 ILE A N 1
ATOM 889 C CA . ILE A 1 115 ? -25.806 -1.460 29.552 1.00 65.88 115 ILE A CA 1
ATOM 890 C C . ILE A 1 115 ? -25.182 -0.214 28.928 1.00 65.88 115 ILE A C 1
ATOM 892 O O . ILE A 1 115 ? -24.917 -0.207 27.725 1.00 65.88 115 ILE A O 1
ATOM 896 N N . ARG A 1 116 ? -24.818 0.780 29.750 1.00 66.81 116 ARG A N 1
ATOM 897 C CA . ARG A 1 116 ? -24.103 1.984 29.297 1.00 66.81 116 ARG A CA 1
ATOM 898 C C . ARG A 1 116 ? -22.808 1.639 28.561 1.00 66.81 116 ARG A C 1
ATOM 900 O O . ARG A 1 116 ? -22.539 2.195 27.496 1.00 66.81 116 ARG A O 1
ATOM 907 N N . ARG A 1 117 ? -22.004 0.718 29.108 1.00 66.06 117 ARG A N 1
ATOM 908 C CA . ARG A 1 117 ? -20.740 0.279 28.487 1.00 66.06 117 ARG A CA 1
ATOM 909 C C . ARG A 1 117 ? -20.975 -0.375 27.125 1.00 66.06 117 ARG A C 1
ATOM 911 O O . ARG A 1 117 ? -20.293 -0.042 26.160 1.00 66.06 117 ARG A O 1
ATOM 918 N N . ASN A 1 118 ? -21.956 -1.269 27.031 1.00 71.56 118 ASN A N 1
ATOM 919 C CA . ASN A 1 118 ? -22.300 -1.925 25.771 1.00 71.56 118 ASN A CA 1
ATOM 920 C C . ASN A 1 118 ? -22.819 -0.935 24.724 1.00 71.56 118 ASN A C 1
ATOM 922 O O . ASN A 1 118 ? -22.504 -1.066 23.543 1.00 71.56 118 ASN A O 1
ATOM 926 N N . GLN A 1 119 ? -23.596 0.060 25.142 1.00 68.38 119 GLN A N 1
ATOM 927 C CA . GLN A 1 119 ? -24.145 1.072 24.245 1.00 68.38 119 GLN A CA 1
ATOM 928 C C . GLN A 1 119 ? -23.050 2.005 23.723 1.00 68.38 119 GLN A C 1
ATOM 930 O O . GLN A 1 119 ? -22.979 2.241 22.521 1.00 68.38 119 GLN A O 1
ATOM 935 N N . LEU A 1 120 ? -22.122 2.418 24.592 1.00 66.81 120 LEU A N 1
ATOM 936 C CA . LEU A 1 120 ? -20.934 3.175 24.201 1.00 66.81 120 LEU A CA 1
ATOM 937 C C . LEU A 1 120 ? -20.067 2.400 23.197 1.00 66.81 120 LEU A C 1
ATOM 939 O O . LEU A 1 120 ? -19.680 2.957 22.173 1.00 66.81 120 LEU A O 1
ATOM 943 N N . ASN A 1 121 ? -19.817 1.109 23.446 1.00 70.50 121 ASN A N 1
ATOM 944 C CA . ASN A 1 121 ? -19.074 0.258 22.514 1.00 70.50 121 ASN A CA 1
ATOM 945 C C . ASN A 1 121 ? -19.776 0.142 21.157 1.00 70.50 121 ASN A C 1
ATOM 947 O O . ASN A 1 121 ? -19.119 0.238 20.125 1.00 70.50 121 ASN A O 1
ATOM 951 N N . LYS A 1 122 ? -21.104 -0.019 21.134 1.00 72.00 122 LYS A N 1
ATOM 952 C CA . LYS A 1 122 ? -21.876 -0.049 19.882 1.00 72.00 122 LYS A CA 1
ATOM 953 C C . LYS A 1 122 ? -21.780 1.272 19.120 1.00 72.00 122 LYS A C 1
ATOM 955 O O . LYS A 1 122 ? -21.602 1.252 17.905 1.00 72.00 122 LYS A O 1
ATOM 960 N N . SER A 1 123 ? -21.880 2.412 19.802 1.00 64.75 123 SER A N 1
ATOM 961 C CA . SER A 1 123 ? -21.733 3.727 19.167 1.00 64.75 123 SER A CA 1
ATOM 962 C C . SER A 1 123 ? -20.315 3.936 18.633 1.00 64.75 123 SER A C 1
ATOM 964 O O . SER A 1 123 ? -20.158 4.399 17.505 1.00 64.75 123 SER A O 1
ATOM 966 N N . PHE A 1 124 ? -19.290 3.510 19.378 1.00 67.31 124 PHE A N 1
ATOM 967 C CA . PHE A 1 124 ? -17.906 3.517 18.904 1.00 67.31 124 PHE A CA 1
ATOM 968 C C . PHE A 1 124 ? -17.715 2.624 17.672 1.00 67.31 124 PHE A C 1
ATOM 970 O O . PHE A 1 124 ? -17.118 3.065 16.699 1.00 67.31 124 PHE A O 1
ATOM 977 N N . GLN A 1 125 ? -18.272 1.410 17.657 1.00 71.69 125 GLN A N 1
ATOM 978 C CA . GLN A 1 125 ? -18.212 0.518 16.494 1.00 71.69 125 GLN A CA 1
ATOM 979 C C . GLN A 1 125 ? -18.911 1.114 15.265 1.00 71.69 125 GLN A C 1
ATOM 981 O O . GLN A 1 125 ? -18.360 1.063 14.169 1.00 71.69 125 GLN A O 1
ATOM 986 N N . LYS A 1 126 ? -20.095 1.723 15.429 1.00 69.38 126 LYS A N 1
ATOM 987 C CA . LYS A 1 126 ? -20.787 2.433 14.337 1.00 69.38 126 LYS A CA 1
ATOM 988 C C . LYS A 1 126 ? -19.941 3.588 13.794 1.00 69.38 126 LYS A C 1
ATOM 990 O O . LYS A 1 126 ? -19.873 3.779 12.582 1.00 69.38 126 LYS A O 1
ATOM 995 N N . PHE A 1 127 ? -19.310 4.349 14.687 1.00 66.75 127 PHE A N 1
ATOM 996 C CA . PHE A 1 127 ? -18.403 5.432 14.321 1.00 66.75 127 PHE A CA 1
ATOM 997 C C . PHE A 1 127 ? -17.186 4.905 13.555 1.00 66.75 127 PHE A C 1
ATOM 999 O O . PHE A 1 127 ? -16.934 5.352 12.439 1.00 66.75 127 PHE A O 1
ATOM 1006 N N . ALA A 1 128 ? -16.486 3.917 14.116 1.00 65.38 128 ALA A N 1
ATOM 1007 C CA . ALA A 1 128 ? -15.324 3.293 13.500 1.00 65.38 128 ALA A CA 1
ATOM 1008 C C . ALA A 1 128 ? -15.672 2.725 12.117 1.00 65.38 128 ALA A C 1
ATOM 1010 O O . ALA A 1 128 ? -14.939 2.964 11.162 1.00 65.38 128 ALA A O 1
ATOM 1011 N N . GLY A 1 129 ? -16.828 2.070 11.973 1.00 66.62 129 GLY A N 1
ATOM 1012 C CA . GLY A 1 129 ? -17.312 1.566 10.688 1.00 66.62 129 GLY A CA 1
ATOM 1013 C C . GLY A 1 129 ? -17.545 2.673 9.654 1.00 66.62 129 GLY A C 1
ATOM 1014 O O . GLY A 1 129 ? -17.076 2.561 8.526 1.00 66.62 129 GLY A O 1
ATOM 1015 N N . ARG A 1 130 ? -18.208 3.778 10.032 1.00 68.25 130 ARG A N 1
ATOM 1016 C CA . ARG A 1 130 ? -18.418 4.931 9.130 1.00 68.25 130 ARG A CA 1
ATOM 1017 C C . ARG A 1 130 ? -17.112 5.611 8.734 1.00 68.25 130 ARG A C 1
ATOM 1019 O O . ARG A 1 130 ? -16.956 6.002 7.583 1.00 68.25 130 ARG A O 1
ATOM 1026 N N . PHE A 1 131 ? -16.199 5.766 9.687 1.00 64.88 131 PHE A N 1
ATOM 1027 C CA . PHE A 1 131 ? -14.893 6.365 9.443 1.00 64.88 131 PHE A CA 1
ATOM 1028 C C . PHE A 1 131 ? -14.064 5.503 8.485 1.00 64.88 131 PHE A C 1
ATOM 1030 O O . PHE A 1 131 ? -13.545 6.011 7.497 1.00 64.88 131 PHE A O 1
ATOM 1037 N N . THR A 1 132 ? -14.022 4.192 8.721 1.00 64.00 132 THR A N 1
ATOM 1038 C CA . THR A 1 132 ? -13.312 3.230 7.866 1.00 64.00 132 THR A CA 1
ATOM 1039 C C . THR A 1 132 ? -13.861 3.259 6.438 1.00 64.00 132 THR A C 1
ATOM 1041 O O . THR A 1 132 ? -13.098 3.473 5.501 1.00 64.00 132 THR A O 1
ATOM 1044 N N . ALA A 1 133 ? -15.189 3.218 6.273 1.00 65.88 133 ALA A N 1
ATOM 1045 C CA . ALA A 1 133 ? -15.845 3.299 4.964 1.00 65.88 133 ALA A CA 1
ATOM 1046 C C . ALA A 1 133 ? -15.587 4.613 4.198 1.00 65.88 133 ALA A C 1
ATOM 1048 O O . ALA A 1 133 ? -15.700 4.644 2.975 1.00 65.88 133 ALA A O 1
ATOM 1049 N N . PHE A 1 134 ? -15.260 5.707 4.892 1.00 69.88 134 PHE A N 1
ATOM 1050 C CA . PHE A 1 134 ? -14.866 6.967 4.258 1.00 69.88 134 PHE A CA 1
ATOM 1051 C C . PHE A 1 134 ? -13.376 6.992 3.884 1.00 69.88 134 PHE A C 1
ATOM 1053 O O . PHE A 1 134 ? -13.008 7.522 2.837 1.00 69.88 134 PHE A O 1
ATOM 1060 N N . MET A 1 135 ? -12.518 6.433 4.737 1.00 64.62 135 MET A N 1
ATOM 1061 C CA . MET A 1 135 ? -11.062 6.533 4.617 1.00 64.62 135 MET A CA 1
ATOM 1062 C C . MET A 1 135 ? -10.462 5.502 3.662 1.00 64.62 135 MET A C 1
ATOM 1064 O O . MET A 1 135 ? -9.579 5.848 2.877 1.00 64.62 135 MET A O 1
ATOM 1068 N N . GLU A 1 136 ? -10.956 4.263 3.686 1.00 70.94 136 GLU A N 1
ATOM 1069 C CA . GLU A 1 136 ? -10.520 3.186 2.789 1.00 70.94 136 GLU A CA 1
ATOM 1070 C C . GLU A 1 136 ? -10.529 3.586 1.305 1.00 70.94 136 GLU A C 1
ATOM 1072 O O . GLU A 1 136 ? -9.486 3.450 0.664 1.00 70.94 136 GLU A O 1
ATOM 1077 N N . PRO A 1 137 ? -11.619 4.142 0.736 1.00 75.50 137 PRO A N 1
ATOM 1078 C CA . PRO A 1 137 ? -11.631 4.508 -0.678 1.00 75.50 137 PRO A CA 1
ATOM 1079 C C . PRO A 1 137 ? -10.658 5.645 -1.015 1.00 75.50 137 PRO A C 1
ATOM 1081 O O . PRO A 1 137 ? -10.163 5.698 -2.136 1.00 75.50 137 PRO A O 1
ATOM 1084 N N . LEU A 1 138 ? -10.342 6.544 -0.073 1.00 70.81 138 LEU A N 1
ATOM 1085 C CA . LEU A 1 138 ? -9.373 7.627 -0.298 1.00 70.81 138 LEU A CA 1
ATOM 1086 C C . LEU A 1 138 ? -7.936 7.103 -0.365 1.00 70.81 138 LEU A C 1
ATOM 1088 O O . LEU A 1 138 ? -7.156 7.523 -1.225 1.00 70.81 138 LEU A O 1
ATOM 1092 N N . ILE A 1 139 ? -7.593 6.180 0.534 1.00 73.56 139 ILE A N 1
ATOM 1093 C CA . ILE A 1 139 ? -6.293 5.506 0.535 1.00 73.56 139 ILE A CA 1
ATOM 1094 C C . ILE A 1 139 ? -6.174 4.640 -0.719 1.00 73.56 139 ILE A C 1
ATOM 1096 O O . ILE A 1 139 ? -5.184 4.755 -1.436 1.00 73.56 139 ILE A O 1
ATOM 1100 N N . ALA A 1 140 ? -7.207 3.852 -1.030 1.00 77.88 140 ALA A N 1
ATOM 1101 C CA . ALA A 1 140 ? -7.249 3.012 -2.221 1.00 77.88 140 ALA A CA 1
ATOM 1102 C C . ALA A 1 140 ? -7.119 3.834 -3.509 1.00 77.88 140 ALA A C 1
ATOM 1104 O O . ALA A 1 140 ? -6.338 3.467 -4.375 1.00 77.88 140 ALA A O 1
ATOM 1105 N N . ALA A 1 141 ? -7.805 4.976 -3.622 1.00 81.44 141 ALA A N 1
ATOM 1106 C CA . ALA A 1 141 ? -7.651 5.864 -4.772 1.00 81.44 141 ALA A CA 1
ATOM 1107 C C . ALA A 1 141 ? -6.205 6.360 -4.901 1.00 81.44 141 ALA A C 1
ATOM 1109 O O . ALA A 1 141 ? -5.598 6.207 -5.951 1.00 81.44 141 ALA A O 1
ATOM 1110 N N . THR A 1 142 ? -5.618 6.877 -3.817 1.00 81.75 142 THR A N 1
ATOM 1111 C CA . THR A 1 142 ? -4.233 7.382 -3.838 1.00 81.75 142 THR A CA 1
ATOM 1112 C C . THR A 1 142 ? -3.235 6.293 -4.235 1.00 81.75 142 THR A C 1
ATOM 1114 O O . THR A 1 142 ? -2.330 6.537 -5.033 1.00 81.75 142 THR A O 1
ATOM 1117 N N . LEU A 1 143 ? -3.413 5.088 -3.688 1.00 84.94 143 LEU A N 1
ATOM 1118 C CA . LEU A 1 143 ? -2.591 3.931 -4.010 1.00 84.94 143 LEU A CA 1
ATOM 1119 C C . LEU A 1 143 ? -2.787 3.488 -5.454 1.00 84.94 143 LEU A C 1
ATOM 1121 O O . LEU A 1 143 ? -1.791 3.257 -6.121 1.00 84.94 143 LEU A O 1
ATOM 1125 N N . ASN A 1 144 ? -4.017 3.427 -5.961 1.00 88.38 144 ASN A N 1
ATOM 1126 C CA . ASN A 1 144 ? -4.293 3.047 -7.347 1.00 88.38 144 ASN A CA 1
ATOM 1127 C C . ASN A 1 144 ? -3.577 3.967 -8.341 1.00 88.38 144 ASN A C 1
ATOM 1129 O O . ASN A 1 144 ? -2.963 3.473 -9.283 1.00 88.38 144 ASN A O 1
ATOM 1133 N N . GLU A 1 145 ? -3.600 5.284 -8.115 1.00 89.19 145 GLU A N 1
ATOM 1134 C CA . GLU A 1 145 ? -2.892 6.243 -8.973 1.00 89.19 145 GLU A CA 1
ATOM 1135 C C . GLU A 1 145 ? -1.370 6.025 -8.936 1.00 89.19 145 GLU A C 1
ATOM 1137 O O . GLU A 1 145 ? -0.708 5.981 -9.977 1.00 89.19 145 GLU A O 1
ATOM 1142 N N . ALA A 1 146 ? -0.807 5.849 -7.735 1.00 87.62 146 ALA A N 1
ATOM 1143 C CA . ALA A 1 146 ? 0.620 5.596 -7.549 1.00 87.62 146 ALA A CA 1
ATOM 1144 C C . ALA A 1 146 ? 1.052 4.257 -8.175 1.00 87.62 146 ALA A C 1
ATOM 1146 O O . ALA A 1 146 ? 2.061 4.196 -8.878 1.00 87.62 146 ALA A O 1
ATOM 1147 N N . TYR A 1 147 ? 0.253 3.210 -7.981 1.00 89.31 147 TYR A N 1
ATOM 1148 C CA . TYR A 1 147 ? 0.502 1.867 -8.485 1.00 89.31 147 TYR A CA 1
ATOM 1149 C C . TYR A 1 147 ? 0.381 1.761 -9.985 1.00 89.31 147 TYR A C 1
ATOM 1151 O O . TYR A 1 147 ? 1.220 1.135 -10.625 1.00 89.31 147 TYR A O 1
ATOM 1159 N N . LYS A 1 148 ? -0.646 2.374 -10.569 1.00 90.12 148 LYS A N 1
ATOM 1160 C CA . LYS A 1 148 ? -0.800 2.395 -12.017 1.00 90.12 148 LYS A CA 1
ATOM 1161 C C . LYS A 1 148 ? 0.437 2.997 -12.675 1.00 90.12 148 LYS A C 1
ATOM 1163 O O . LYS A 1 148 ? 0.950 2.447 -13.643 1.00 90.12 148 LYS A O 1
ATOM 1168 N N . MET A 1 149 ? 0.923 4.116 -12.140 1.00 91.25 149 MET A N 1
ATOM 1169 C CA . MET A 1 149 ? 2.130 4.758 -12.646 1.00 91.25 149 MET A CA 1
ATOM 1170 C C . MET A 1 149 ? 3.357 3.842 -12.544 1.00 91.25 149 MET A C 1
ATOM 1172 O O . MET A 1 149 ? 4.134 3.767 -13.497 1.00 91.25 149 MET A O 1
ATOM 1176 N N . GLU A 1 150 ? 3.543 3.194 -11.395 1.00 90.44 150 GLU A N 1
ATOM 1177 C CA . GLU A 1 150 ? 4.705 2.348 -11.118 1.00 90.44 150 GLU A CA 1
ATOM 1178 C C . GLU A 1 150 ? 4.682 1.068 -11.963 1.00 90.44 150 GLU A C 1
ATOM 1180 O O . GLU A 1 150 ? 5.593 0.828 -12.755 1.00 90.44 150 GLU A O 1
ATOM 1185 N N . THR A 1 151 ? 3.589 0.308 -11.902 1.00 88.12 151 THR A N 1
ATOM 1186 C CA . THR A 1 151 ? 3.417 -0.958 -12.632 1.00 88.12 151 THR A CA 1
ATOM 1187 C C . THR A 1 151 ? 3.474 -0.781 -14.148 1.00 88.12 151 THR A C 1
ATOM 1189 O O . THR A 1 151 ? 4.074 -1.604 -14.836 1.00 88.12 151 THR A O 1
ATOM 1192 N N . ALA A 1 152 ? 2.930 0.313 -14.693 1.00 88.88 152 ALA A N 1
ATOM 1193 C CA . ALA A 1 152 ? 3.043 0.611 -16.119 1.00 88.88 152 ALA A CA 1
ATOM 1194 C C . ALA A 1 152 ? 4.496 0.897 -16.540 1.00 88.88 152 ALA A C 1
ATOM 1196 O O . ALA A 1 152 ? 4.925 0.477 -17.614 1.00 88.88 152 ALA A O 1
ATOM 1197 N N . GLY A 1 153 ? 5.269 1.589 -15.693 1.00 87.88 153 GLY A N 1
ATOM 1198 C CA . GLY A 1 153 ? 6.697 1.817 -15.925 1.00 87.88 153 GLY A CA 1
ATOM 1199 C C . GLY A 1 153 ? 7.510 0.522 -15.851 1.00 87.88 153 GLY A C 1
ATOM 1200 O O . GLY A 1 153 ? 8.333 0.260 -16.729 1.00 87.88 153 GLY A O 1
ATOM 1201 N N . GLN A 1 154 ? 7.230 -0.313 -14.849 1.00 87.56 154 GLN A N 1
ATOM 1202 C CA . GLN A 1 154 ? 7.852 -1.627 -14.685 1.00 87.56 154 GLN A CA 1
ATOM 1203 C C . GLN A 1 154 ? 7.532 -2.566 -15.856 1.00 87.56 154 GLN A C 1
ATOM 1205 O O . GLN A 1 154 ? 8.421 -3.270 -16.324 1.00 87.56 154 GLN A O 1
ATOM 1210 N N . ALA A 1 155 ? 6.309 -2.536 -16.395 1.00 83.94 155 ALA A N 1
ATOM 1211 C CA . ALA A 1 155 ? 5.929 -3.347 -17.552 1.00 83.94 155 ALA A CA 1
ATOM 1212 C C . ALA A 1 155 ? 6.795 -3.051 -18.788 1.00 83.94 155 ALA A C 1
ATOM 1214 O O . ALA A 1 155 ? 7.243 -3.980 -19.459 1.00 83.94 155 ALA A O 1
ATOM 1215 N N . ILE A 1 156 ? 7.078 -1.772 -19.068 1.00 89.31 156 ILE A N 1
ATOM 1216 C CA . ILE A 1 156 ? 7.990 -1.382 -20.156 1.00 89.31 156 ILE A CA 1
ATOM 1217 C C . ILE A 1 156 ? 9.406 -1.875 -19.864 1.00 89.31 156 ILE A C 1
ATOM 1219 O O . ILE A 1 156 ? 10.042 -2.453 -20.743 1.00 89.31 156 ILE A O 1
ATOM 1223 N N . HIS A 1 157 ? 9.894 -1.656 -18.640 1.00 87.75 157 HIS A N 1
ATOM 1224 C CA . HIS A 1 157 ? 11.237 -2.069 -18.243 1.00 87.75 157 HIS A CA 1
ATOM 1225 C C . HIS A 1 157 ? 11.430 -3.583 -18.402 1.00 87.75 157 HIS A C 1
ATOM 1227 O O . HIS A 1 157 ? 12.348 -4.006 -19.094 1.00 87.75 157 HIS A O 1
ATOM 1233 N N . PHE A 1 158 ? 10.526 -4.404 -17.865 1.00 84.44 158 PHE A N 1
ATOM 1234 C CA . PHE A 1 158 ? 10.637 -5.859 -17.970 1.00 84.44 158 PHE A CA 1
ATOM 1235 C C . PHE A 1 158 ? 10.433 -6.380 -19.395 1.00 84.44 158 PHE A C 1
ATOM 1237 O O . PHE A 1 158 ? 11.087 -7.346 -19.784 1.00 84.44 158 PHE A O 1
ATOM 1244 N N . ALA A 1 159 ? 9.578 -5.745 -20.203 1.00 83.81 159 ALA A N 1
ATOM 1245 C CA . ALA A 1 159 ? 9.460 -6.095 -21.618 1.00 83.81 159 ALA A CA 1
ATOM 1246 C C . ALA A 1 159 ? 10.751 -5.782 -22.395 1.00 83.81 159 ALA A C 1
ATOM 1248 O O . ALA A 1 159 ? 11.142 -6.557 -23.266 1.00 83.81 159 ALA A O 1
ATOM 1249 N N . HIS A 1 160 ? 11.430 -4.680 -22.060 1.00 90.62 160 HIS A N 1
ATOM 1250 C CA . HIS A 1 160 ? 12.739 -4.339 -22.615 1.00 90.62 160 HIS A CA 1
ATOM 1251 C C . HIS A 1 160 ? 13.813 -5.358 -22.205 1.00 90.62 160 HIS A C 1
ATOM 1253 O O . HIS A 1 160 ? 14.487 -5.907 -23.073 1.00 90.62 160 HIS A O 1
ATOM 1259 N N . GLU A 1 161 ? 13.928 -5.673 -20.912 1.00 85.38 161 GLU A N 1
ATOM 1260 C CA . GLU A 1 161 ? 14.864 -6.695 -20.413 1.00 85.38 161 GLU A CA 1
ATOM 1261 C C . GLU A 1 161 ? 14.620 -8.058 -21.080 1.00 85.38 161 GLU A C 1
ATOM 1263 O O . GLU A 1 161 ? 15.556 -8.738 -21.494 1.00 85.38 161 GLU A O 1
ATOM 1268 N N . ALA A 1 162 ? 13.355 -8.441 -21.282 1.00 82.75 162 ALA A N 1
ATOM 1269 C CA . ALA A 1 162 ? 13.014 -9.685 -21.966 1.00 82.75 162 ALA A CA 1
ATOM 1270 C C . ALA A 1 162 ? 13.517 -9.725 -23.421 1.00 82.75 162 ALA A C 1
ATOM 1272 O O . ALA A 1 162 ? 13.930 -10.790 -23.886 1.00 82.75 162 ALA A O 1
ATOM 1273 N N . ILE A 1 163 ? 13.499 -8.594 -24.138 1.00 88.62 163 ILE A N 1
ATOM 1274 C CA . ILE A 1 163 ? 14.091 -8.483 -25.481 1.00 88.62 163 ILE A CA 1
ATOM 1275 C C . ILE A 1 163 ? 15.603 -8.699 -25.400 1.00 88.62 163 ILE A C 1
ATOM 1277 O O . ILE A 1 163 ? 16.140 -9.511 -26.152 1.00 88.62 163 ILE A O 1
ATOM 1281 N N . GLU A 1 164 ? 16.275 -8.016 -24.473 1.00 90.62 164 GLU A N 1
ATOM 1282 C CA . GLU A 1 164 ? 17.728 -8.093 -24.312 1.00 90.62 164 GLU A CA 1
ATOM 1283 C C . GLU A 1 164 ? 18.192 -9.515 -23.961 1.00 90.62 164 GLU A C 1
ATOM 1285 O O . GLU A 1 164 ? 19.125 -10.032 -24.580 1.00 90.62 164 GLU A O 1
ATOM 1290 N N . MET A 1 165 ? 17.465 -10.208 -23.078 1.00 85.88 165 MET A N 1
ATOM 1291 C CA . MET A 1 165 ? 17.717 -11.613 -22.729 1.00 85.88 165 MET A CA 1
ATOM 1292 C C . MET A 1 165 ? 17.620 -12.569 -23.929 1.00 85.88 165 MET A C 1
ATOM 1294 O O . MET A 1 165 ? 18.317 -13.583 -23.965 1.00 85.88 165 MET A O 1
ATOM 1298 N N . HIS A 1 166 ? 16.772 -12.266 -24.916 1.00 84.88 166 HIS A N 1
ATOM 1299 C CA . HIS A 1 166 ? 16.635 -13.057 -26.146 1.00 84.88 166 HIS A CA 1
ATOM 1300 C C . HIS A 1 166 ? 17.623 -12.633 -27.250 1.00 84.88 166 HIS A C 1
ATOM 1302 O O . HIS A 1 166 ? 17.656 -13.247 -28.324 1.00 84.88 166 HIS A O 1
ATOM 1308 N N . GLY A 1 167 ? 18.432 -11.594 -27.016 1.00 91.25 167 GLY A N 1
ATO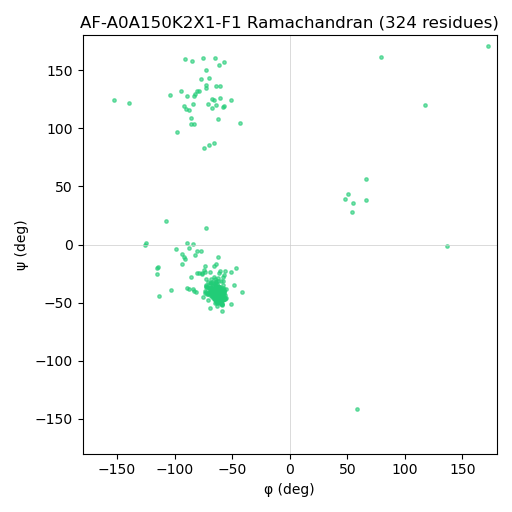M 1309 C CA . GLY A 1 167 ? 19.391 -11.059 -27.976 1.00 91.25 167 GLY A CA 1
ATOM 1310 C C . GLY A 1 167 ? 18.731 -10.607 -29.282 1.00 91.25 167 GLY A C 1
ATOM 1311 O O . GLY A 1 167 ? 17.625 -10.073 -29.294 1.00 91.25 167 GLY A O 1
ATOM 1312 N N . GLY A 1 168 ? 19.396 -10.854 -30.417 1.00 93.38 168 GLY A N 1
ATOM 1313 C CA . GLY A 1 168 ? 18.890 -10.446 -31.735 1.00 93.38 168 GLY A CA 1
ATOM 1314 C C . GLY A 1 168 ? 17.498 -10.999 -32.056 1.00 93.38 168 GLY A C 1
ATOM 1315 O O . GLY A 1 168 ? 16.668 -10.266 -32.584 1.00 93.38 168 GLY A O 1
ATOM 1316 N N . ASN A 1 169 ? 17.211 -12.247 -31.666 1.00 91.62 169 ASN A N 1
ATOM 1317 C CA . ASN A 1 169 ? 15.888 -12.859 -31.843 1.00 91.62 169 ASN A CA 1
ATOM 1318 C C . ASN A 1 169 ? 14.806 -12.092 -31.079 1.00 91.62 169 ASN A C 1
ATOM 1320 O O . ASN A 1 169 ? 13.704 -11.919 -31.587 1.00 91.62 169 ASN A O 1
ATOM 1324 N N . GLY A 1 170 ? 15.140 -11.569 -29.898 1.00 92.81 170 GLY A N 1
ATOM 1325 C CA . GLY A 1 170 ? 14.226 -10.773 -29.088 1.00 92.81 170 GLY A CA 1
ATOM 1326 C C . GLY A 1 170 ? 13.738 -9.499 -29.773 1.00 92.81 170 GLY A C 1
ATOM 1327 O O . GLY A 1 170 ? 12.682 -8.992 -29.403 1.00 92.81 170 GLY A O 1
ATOM 1328 N N . TYR A 1 171 ? 14.481 -8.989 -30.759 1.00 94.25 171 TYR A N 1
ATOM 1329 C CA . TYR A 1 171 ? 14.173 -7.764 -31.499 1.00 94.25 171 TYR A CA 1
ATOM 1330 C C . TYR A 1 171 ? 13.378 -8.011 -32.794 1.00 94.25 171 TYR A C 1
ATOM 1332 O O . TYR A 1 171 ? 12.786 -7.083 -33.343 1.00 94.25 171 TYR A O 1
ATOM 1340 N N . ILE A 1 172 ? 13.348 -9.248 -33.301 1.00 95.25 172 ILE A N 1
ATOM 1341 C CA . ILE A 1 172 ? 12.653 -9.588 -34.550 1.00 95.25 172 ILE A CA 1
ATOM 1342 C C . ILE A 1 172 ? 11.161 -9.809 -34.276 1.00 95.25 172 ILE A C 1
ATOM 1344 O O . ILE A 1 172 ? 10.797 -10.586 -33.399 1.00 95.25 172 ILE A O 1
ATOM 1348 N N . GLU A 1 173 ? 10.292 -9.158 -35.057 1.00 94.75 173 GLU A N 1
ATOM 1349 C CA . GLU A 1 173 ? 8.820 -9.168 -34.892 1.00 94.75 173 GLU A CA 1
ATOM 1350 C C . GLU A 1 173 ? 8.161 -10.556 -35.055 1.00 94.75 173 GLU A C 1
ATOM 1352 O O . GLU A 1 173 ? 6.995 -10.726 -34.705 1.00 94.75 173 GLU A O 1
ATOM 1357 N N . ASP A 1 174 ? 8.899 -11.561 -35.539 1.00 95.75 174 ASP A N 1
ATOM 1358 C CA . ASP A 1 174 ? 8.456 -12.963 -35.555 1.00 95.75 174 ASP A CA 1
ATOM 1359 C C . ASP A 1 174 ? 8.388 -13.566 -34.135 1.00 95.75 174 ASP A C 1
ATOM 1361 O O . ASP A 1 174 ? 7.643 -14.519 -33.891 1.00 95.75 174 ASP A O 1
ATOM 1365 N N . PHE A 1 175 ? 9.145 -13.008 -33.182 1.00 91.06 175 PHE A N 1
ATOM 1366 C CA . PHE A 1 175 ? 9.087 -13.362 -31.766 1.00 91.06 175 PHE A CA 1
ATOM 1367 C C . PHE A 1 175 ? 8.088 -12.475 -31.013 1.00 91.06 175 PHE A C 1
ATOM 1369 O O . PHE A 1 175 ? 7.719 -11.383 -31.434 1.00 91.06 175 PHE A O 1
ATOM 1376 N N . VAL A 1 176 ? 7.628 -12.941 -29.850 1.00 90.06 176 VAL A N 1
ATOM 1377 C CA . VAL A 1 176 ? 6.596 -12.237 -29.067 1.00 90.06 176 VAL A CA 1
ATOM 1378 C C . VAL A 1 176 ? 7.110 -10.978 -28.358 1.00 90.06 176 VAL A C 1
ATOM 1380 O O . VAL A 1 176 ? 6.326 -10.081 -28.050 1.00 90.06 176 VAL A O 1
ATOM 1383 N N . THR A 1 177 ? 8.412 -10.896 -28.090 1.00 87.75 177 THR A N 1
ATOM 1384 C CA . THR A 1 177 ? 9.016 -9.885 -27.214 1.00 87.75 177 THR A CA 1
ATOM 1385 C C . THR A 1 177 ? 8.910 -8.442 -27.737 1.00 87.75 177 THR A C 1
ATOM 1387 O O . THR A 1 177 ? 8.534 -7.586 -26.932 1.00 87.75 177 THR A O 1
ATOM 1390 N N . PRO A 1 178 ? 9.088 -8.119 -29.042 1.00 91.19 178 PRO A N 1
ATOM 1391 C CA . PRO A 1 178 ? 8.865 -6.755 -29.539 1.00 91.19 178 PRO A CA 1
ATOM 1392 C C . PRO A 1 178 ? 7.409 -6.311 -29.399 1.00 91.19 178 PRO A C 1
ATOM 1394 O O . PRO A 1 178 ? 7.135 -5.169 -29.027 1.00 91.19 178 PRO A O 1
ATOM 1397 N N . ARG A 1 179 ? 6.458 -7.227 -29.640 1.00 93.31 179 ARG A N 1
ATOM 1398 C CA . ARG A 1 179 ? 5.030 -6.952 -29.450 1.00 93.31 179 ARG A CA 1
ATOM 1399 C C . ARG A 1 179 ? 4.720 -6.624 -27.992 1.00 93.31 179 ARG A C 1
ATOM 1401 O O . ARG A 1 179 ? 4.029 -5.642 -27.754 1.00 93.31 179 ARG A O 1
ATOM 1408 N N . LEU A 1 180 ? 5.262 -7.382 -27.033 1.00 87.94 180 LEU A N 1
ATOM 1409 C CA . LEU A 1 180 ? 5.068 -7.102 -25.603 1.00 87.94 180 LEU A CA 1
ATOM 1410 C C . LEU A 1 180 ? 5.558 -5.703 -25.217 1.00 87.94 180 LEU A C 1
ATOM 1412 O O . LEU A 1 180 ? 4.863 -5.007 -24.483 1.00 87.94 180 LEU A O 1
ATOM 1416 N N . LEU A 1 181 ? 6.707 -5.261 -25.740 1.00 92.56 181 LEU A N 1
ATOM 1417 C CA . LEU A 1 181 ? 7.210 -3.910 -25.480 1.00 92.56 181 LEU A CA 1
ATOM 1418 C C . LEU A 1 181 ? 6.303 -2.829 -26.092 1.00 92.56 181 LEU A C 1
ATOM 1420 O O . LEU A 1 181 ? 5.992 -1.838 -25.429 1.00 92.56 181 LEU A O 1
ATOM 1424 N N . ARG A 1 182 ? 5.844 -3.022 -27.338 1.00 95.69 182 ARG A N 1
ATOM 1425 C CA . ARG A 1 182 ? 4.905 -2.093 -27.994 1.00 95.69 182 ARG A CA 1
ATOM 1426 C C . ARG A 1 182 ? 3.575 -2.006 -27.243 1.00 95.69 182 ARG A C 1
ATOM 1428 O O . ARG A 1 182 ? 3.052 -0.906 -27.076 1.00 95.69 182 ARG A O 1
ATOM 1435 N N . ASP A 1 183 ? 3.063 -3.134 -26.760 1.00 91.88 183 ASP A N 1
ATOM 1436 C CA . ASP A 1 183 ? 1.815 -3.193 -25.998 1.00 91.88 183 ASP A CA 1
ATOM 1437 C C . ASP A 1 183 ? 1.986 -2.568 -24.604 1.00 91.88 183 ASP A C 1
ATOM 1439 O O . ASP A 1 183 ? 1.145 -1.778 -24.184 1.00 91.88 183 ASP A O 1
ATOM 1443 N N . ALA A 1 184 ? 3.104 -2.816 -23.909 1.00 88.19 184 ALA A N 1
ATOM 1444 C CA . ALA A 1 184 ? 3.390 -2.227 -22.596 1.00 88.19 184 ALA A CA 1
ATOM 1445 C C . ALA A 1 184 ? 3.392 -0.688 -22.620 1.00 88.19 184 ALA A C 1
ATOM 1447 O O . ALA A 1 184 ? 2.985 -0.050 -21.646 1.00 88.19 184 ALA A O 1
ATOM 1448 N N . GLN A 1 185 ? 3.773 -0.075 -23.746 1.00 92.19 185 GLN A N 1
ATOM 1449 C CA . GLN A 1 185 ? 3.772 1.379 -23.901 1.00 92.19 185 GLN A CA 1
ATOM 1450 C C . GLN A 1 185 ? 2.386 1.998 -23.667 1.00 92.19 185 GLN A C 1
ATOM 1452 O O . GLN A 1 185 ? 2.297 3.094 -23.103 1.00 92.19 185 GLN A O 1
ATOM 1457 N N . VAL A 1 186 ? 1.301 1.305 -24.044 1.00 90.62 186 VAL A N 1
ATOM 1458 C CA . VAL A 1 186 ? -0.068 1.827 -23.888 1.00 90.62 186 VAL A CA 1
ATOM 1459 C C . VAL A 1 186 ? -0.420 2.071 -22.419 1.00 90.62 186 VAL A C 1
ATOM 1461 O O . VAL A 1 186 ? -1.133 3.027 -22.114 1.00 90.62 186 VAL A O 1
ATOM 1464 N N . LEU A 1 187 ? 0.137 1.270 -21.503 1.00 86.94 187 LEU A N 1
ATOM 1465 C CA . LEU A 1 187 ? -0.162 1.320 -20.069 1.00 86.94 187 LEU A CA 1
ATOM 1466 C C . LEU A 1 187 ? 0.255 2.652 -19.435 1.00 86.94 187 LEU A C 1
ATOM 1468 O O . LEU A 1 187 ? -0.405 3.139 -18.521 1.00 86.94 187 LEU A O 1
ATOM 1472 N N . THR A 1 188 ? 1.327 3.269 -19.939 1.00 89.81 188 THR A N 1
ATOM 1473 C CA . THR A 1 188 ? 1.825 4.558 -19.421 1.00 89.81 188 THR A CA 1
ATOM 1474 C C . THR A 1 188 ? 1.087 5.775 -19.975 1.00 89.81 188 THR A C 1
ATOM 1476 O O . THR A 1 188 ? 1.307 6.895 -19.504 1.00 89.81 188 THR A O 1
ATOM 1479 N N . VAL A 1 189 ? 0.227 5.572 -20.978 1.00 90.88 189 VAL A N 1
ATOM 1480 C CA . VAL A 1 189 ? -0.464 6.644 -21.704 1.00 90.88 189 VAL A CA 1
ATOM 1481 C C . VAL A 1 189 ? -1.971 6.616 -21.456 1.00 90.88 189 VAL A C 1
ATOM 1483 O O . VAL A 1 189 ? -2.579 7.666 -21.234 1.00 90.88 189 VAL A O 1
ATOM 1486 N N . TRP A 1 190 ? -2.582 5.432 -21.496 1.00 90.31 190 TRP A N 1
ATOM 1487 C CA . TRP A 1 190 ? -4.027 5.255 -21.391 1.00 90.31 190 TRP A CA 1
ATOM 1488 C C . TRP A 1 190 ? -4.547 5.569 -19.980 1.00 90.31 190 TRP A C 1
ATOM 1490 O O . TRP A 1 190 ? -3.903 5.263 -18.979 1.00 90.31 190 TRP A O 1
ATOM 1500 N N . GLU A 1 191 ? -5.738 6.174 -19.884 1.00 81.38 191 GLU A N 1
ATOM 1501 C CA . GLU A 1 191 ? -6.415 6.509 -18.613 1.00 81.38 191 GLU A CA 1
ATOM 1502 C C . GLU A 1 191 ? -5.562 7.343 -17.629 1.00 81.38 191 GLU A C 1
ATOM 1504 O O . GLU A 1 191 ? -5.725 7.247 -16.416 1.00 81.38 191 GLU A O 1
ATOM 1509 N N . GLY A 1 192 ? -4.621 8.142 -18.132 1.00 88.44 192 GLY A N 1
ATOM 1510 C CA . GLY A 1 192 ? -3.803 9.047 -17.322 1.00 88.44 192 GLY A CA 1
ATOM 1511 C C . GLY A 1 192 ? -2.317 8.709 -17.379 1.00 88.44 192 GLY A C 1
ATOM 1512 O O . GLY A 1 192 ? -1.884 7.629 -16.987 1.00 88.44 192 GLY A O 1
ATOM 1513 N N . THR A 1 193 ? -1.529 9.677 -17.846 1.00 93.88 193 THR A N 1
ATOM 1514 C CA . THR A 1 193 ? -0.066 9.580 -17.875 1.00 93.88 193 THR A CA 1
ATOM 1515 C C . THR A 1 193 ? 0.523 9.771 -16.482 1.00 93.88 193 THR A C 1
ATOM 1517 O O . THR A 1 193 ? -0.091 10.410 -15.631 1.00 93.88 193 THR A O 1
ATOM 1520 N N . ALA A 1 194 ? 1.763 9.327 -16.259 1.00 91.62 194 ALA A N 1
ATOM 1521 C CA . ALA A 1 194 ? 2.457 9.459 -14.969 1.00 91.62 194 ALA A CA 1
ATOM 1522 C C . ALA A 1 194 ? 2.393 10.871 -14.344 1.00 91.62 194 ALA A C 1
ATOM 1524 O O . ALA A 1 194 ? 2.318 11.015 -13.126 1.00 91.62 194 ALA A O 1
ATOM 1525 N N . ASN A 1 195 ? 2.404 11.928 -15.165 1.00 93.62 195 ASN A N 1
ATOM 1526 C CA . ASN A 1 195 ? 2.262 13.298 -14.670 1.00 93.62 195 ASN A CA 1
ATOM 1527 C C . ASN A 1 195 ? 0.825 13.594 -14.207 1.00 93.62 195 ASN A C 1
ATOM 1529 O O . ASN A 1 195 ? 0.649 14.220 -13.169 1.00 93.62 195 ASN A O 1
ATOM 1533 N N . ILE A 1 196 ? -0.193 13.128 -14.938 1.00 95.25 196 ILE A N 1
ATOM 1534 C CA . ILE A 1 196 ? -1.605 13.278 -14.554 1.00 95.25 196 ILE A CA 1
ATOM 1535 C C . ILE A 1 196 ? -1.905 12.498 -13.269 1.00 95.25 196 ILE A C 1
ATOM 1537 O O . ILE A 1 196 ? -2.501 13.061 -12.356 1.00 95.25 196 ILE A O 1
ATOM 1541 N N . LEU A 1 197 ? -1.421 11.256 -13.156 1.00 93.88 197 LEU A N 1
ATOM 1542 C CA . LEU A 1 197 ? -1.578 10.440 -11.943 1.00 93.88 197 LEU A CA 1
ATOM 1543 C C . LEU A 1 197 ? -0.877 11.103 -10.739 1.00 93.88 197 LEU A C 1
ATOM 1545 O O . LEU A 1 197 ? -1.430 11.182 -9.645 1.00 93.88 197 LEU A O 1
ATOM 1549 N N . GLY A 1 198 ? 0.311 11.686 -10.946 1.00 95.06 198 GLY A N 1
ATOM 1550 C CA . GLY A 1 198 ? 0.992 12.486 -9.922 1.00 95.06 198 GLY A CA 1
ATOM 1551 C C . GLY A 1 198 ? 0.184 13.712 -9.473 1.00 95.06 198 GLY A C 1
ATOM 1552 O O . GLY A 1 198 ? 0.107 14.000 -8.277 1.00 95.06 198 GLY A O 1
ATOM 1553 N N . LEU A 1 199 ? -0.461 14.420 -10.407 1.00 96.25 199 LEU A N 1
ATOM 1554 C CA . LEU A 1 199 ? -1.345 15.546 -10.083 1.00 96.25 199 LEU A CA 1
ATOM 1555 C C . LEU A 1 199 ? -2.584 15.101 -9.302 1.00 96.25 199 LEU A C 1
ATOM 1557 O O . LEU A 1 199 ? -3.040 15.833 -8.424 1.00 96.25 199 LEU A O 1
ATOM 1561 N N . GLU A 1 200 ? -3.103 13.907 -9.577 1.00 95.56 200 GLU A N 1
ATOM 1562 C CA . GLU A 1 200 ? -4.222 13.337 -8.833 1.00 95.56 200 GLU A CA 1
ATOM 1563 C C . GLU A 1 200 ? -3.830 13.015 -7.384 1.00 95.56 200 GLU A C 1
ATOM 1565 O O . GLU A 1 200 ? -4.529 13.417 -6.448 1.00 95.56 200 GLU A O 1
ATOM 1570 N N . VAL A 1 201 ? -2.648 12.429 -7.170 1.00 95.00 201 VAL A N 1
ATOM 1571 C CA . VAL A 1 201 ? -2.075 12.254 -5.824 1.00 95.00 201 VAL A CA 1
ATOM 1572 C C . VAL A 1 201 ? -1.942 13.607 -5.114 1.00 95.00 201 VAL A C 1
ATOM 1574 O O . VAL A 1 201 ? -2.406 13.759 -3.982 1.00 95.00 201 VAL A O 1
ATOM 1577 N N . LEU A 1 202 ? -1.404 14.634 -5.783 1.00 96.06 202 LEU A N 1
ATOM 1578 C CA . LEU A 1 202 ? -1.301 15.985 -5.217 1.00 96.06 202 LEU A CA 1
ATOM 1579 C C . LEU A 1 202 ? -2.678 16.577 -4.863 1.00 96.06 202 LEU A C 1
ATOM 1581 O O . LEU A 1 202 ? -2.838 17.204 -3.811 1.00 96.06 202 LEU A O 1
ATOM 1585 N N . ARG A 1 203 ? -3.697 16.363 -5.702 1.00 95.12 203 ARG A N 1
ATOM 1586 C CA . ARG A 1 203 ? -5.079 16.797 -5.446 1.00 95.12 203 ARG A CA 1
ATOM 1587 C C . ARG A 1 203 ? -5.635 16.149 -4.177 1.00 95.12 203 ARG A C 1
ATOM 1589 O O . ARG A 1 203 ? -6.214 16.850 -3.340 1.00 95.12 203 ARG A O 1
ATOM 1596 N N . LEU A 1 204 ? -5.431 14.842 -4.004 1.00 90.62 204 LEU A N 1
ATOM 1597 C CA . LEU A 1 204 ? -5.845 14.096 -2.812 1.00 90.62 204 LEU A CA 1
ATOM 1598 C C . LEU A 1 204 ? -5.074 14.553 -1.563 1.00 90.62 204 LEU A C 1
ATOM 1600 O O . LEU A 1 204 ? -5.673 14.738 -0.500 1.00 90.62 204 LEU A O 1
ATOM 1604 N N . MET A 1 205 ? -3.774 14.839 -1.692 1.00 93.75 205 MET A N 1
ATOM 1605 C CA . MET A 1 205 ? -2.953 15.402 -0.614 1.00 93.75 205 MET A CA 1
ATOM 1606 C C . MET A 1 205 ? -3.463 16.772 -0.158 1.00 93.75 205 MET A C 1
ATOM 1608 O O . MET A 1 205 ? -3.595 17.001 1.046 1.00 93.75 205 MET A O 1
ATOM 1612 N N . ARG A 1 206 ? -3.791 17.670 -1.095 1.00 91.50 206 ARG A N 1
ATOM 1613 C CA . ARG A 1 206 ? -4.335 19.005 -0.794 1.00 91.50 206 ARG A CA 1
ATOM 1614 C C . ARG A 1 206 ? -5.702 18.922 -0.117 1.00 91.50 206 ARG A C 1
ATOM 1616 O O . ARG A 1 206 ? -5.930 19.617 0.870 1.00 91.50 206 ARG A O 1
ATOM 1623 N N . LYS A 1 207 ? -6.599 18.078 -0.637 1.00 88.81 207 LYS A N 1
ATOM 1624 C CA . LYS A 1 207 ? -8.003 18.035 -0.207 1.00 88.81 207 LYS A CA 1
ATOM 1625 C C . LYS A 1 207 ? -8.232 17.234 1.075 1.00 88.81 207 LYS A C 1
ATOM 1627 O O . LYS A 1 207 ? -9.030 17.654 1.907 1.00 88.81 207 LYS A O 1
ATOM 1632 N N . PHE A 1 208 ? -7.563 16.094 1.222 1.00 85.38 208 PHE A N 1
ATOM 1633 C CA . PHE A 1 208 ? -7.867 15.115 2.272 1.00 85.38 208 PHE A CA 1
ATOM 1634 C C . PHE A 1 208 ? -6.670 14.758 3.153 1.00 85.38 208 PHE A C 1
ATOM 1636 O O . PHE A 1 208 ? -6.815 13.926 4.041 1.00 85.38 208 PHE A O 1
ATOM 1643 N N . LYS A 1 209 ? -5.495 15.361 2.922 1.00 89.62 209 LYS A N 1
ATOM 1644 C CA . LYS A 1 209 ? -4.269 15.065 3.684 1.00 89.62 209 LYS A CA 1
ATOM 1645 C C . LYS A 1 209 ? -3.908 13.570 3.678 1.00 89.62 209 LYS A C 1
ATOM 1647 O O . LYS A 1 209 ? -3.371 13.046 4.646 1.00 89.62 209 LYS A O 1
ATOM 1652 N N . VAL A 1 210 ? -4.167 12.882 2.558 1.00 86.38 210 VAL A N 1
ATOM 1653 C CA . VAL A 1 210 ? -3.928 11.428 2.409 1.00 86.38 210 VAL A CA 1
ATOM 1654 C C . VAL A 1 210 ? -2.481 11.009 2.676 1.00 86.38 210 VAL A C 1
ATOM 1656 O O . VAL A 1 210 ? -2.254 9.882 3.094 1.00 86.38 210 VAL A O 1
ATOM 1659 N N . HIS A 1 211 ? -1.512 11.908 2.485 1.00 92.06 211 HIS A N 1
ATOM 1660 C CA . HIS A 1 211 ? -0.103 11.653 2.786 1.00 92.06 211 HIS A CA 1
ATOM 1661 C C . HIS A 1 211 ? 0.136 11.435 4.282 1.00 92.06 211 HIS A C 1
ATOM 1663 O O . HIS A 1 211 ? 0.845 10.501 4.633 1.00 92.06 211 HIS A O 1
ATOM 1669 N N . ASP A 1 212 ? -0.486 12.230 5.157 1.00 90.06 212 ASP A N 1
ATOM 1670 C CA . ASP A 1 212 ? -0.333 12.084 6.611 1.00 90.06 212 ASP A CA 1
ATOM 1671 C C . ASP A 1 212 ? -0.906 10.741 7.082 1.00 90.06 212 ASP A C 1
ATOM 1673 O O . ASP A 1 212 ? -0.297 10.027 7.879 1.00 90.06 212 ASP A O 1
ATOM 1677 N N . ILE A 1 213 ? -2.066 10.372 6.530 1.00 85.44 213 ILE A N 1
ATOM 1678 C CA . ILE A 1 213 ? -2.739 9.099 6.807 1.00 85.44 213 ILE A CA 1
ATOM 1679 C C . ILE A 1 213 ? -1.878 7.930 6.321 1.00 85.44 213 ILE A C 1
ATOM 1681 O O . ILE A 1 213 ? -1.613 7.004 7.084 1.00 85.44 213 ILE A O 1
ATOM 1685 N N . PHE A 1 214 ? -1.403 7.995 5.075 1.00 88.25 214 PHE A N 1
ATOM 1686 C CA . PHE A 1 214 ? -0.540 6.979 4.483 1.00 88.25 214 PHE A CA 1
ATOM 1687 C C . PHE A 1 214 ? 0.752 6.796 5.289 1.00 88.25 214 PHE A C 1
ATOM 1689 O O . PHE A 1 214 ? 1.095 5.669 5.637 1.00 88.25 214 PHE A O 1
ATOM 1696 N N . ILE A 1 215 ? 1.437 7.888 5.647 1.00 93.00 215 ILE A N 1
ATOM 1697 C CA . ILE A 1 215 ? 2.674 7.841 6.438 1.00 93.00 215 ILE A CA 1
ATOM 1698 C C . ILE A 1 215 ? 2.415 7.213 7.809 1.00 93.00 215 ILE A C 1
ATOM 1700 O O . ILE A 1 215 ? 3.186 6.356 8.238 1.00 93.00 215 ILE A O 1
ATOM 1704 N N . GLY A 1 216 ? 1.321 7.592 8.479 1.00 88.44 216 GLY A N 1
ATOM 1705 C CA . GLY A 1 216 ? 0.923 6.996 9.754 1.00 88.44 216 GLY A CA 1
ATOM 1706 C C . GLY A 1 216 ? 0.699 5.485 9.652 1.00 88.44 216 GLY A C 1
ATOM 1707 O O . GLY A 1 216 ? 1.260 4.729 10.445 1.00 88.44 216 GLY A O 1
ATOM 1708 N N . MET A 1 217 ? -0.048 5.041 8.637 1.00 87.19 217 MET A N 1
ATOM 1709 C CA . MET A 1 217 ? -0.310 3.619 8.387 1.00 87.19 217 MET A CA 1
ATOM 1710 C C . MET A 1 217 ? 0.966 2.835 8.074 1.00 87.19 217 MET A C 1
ATOM 1712 O O . MET A 1 217 ? 1.175 1.750 8.615 1.00 87.19 217 MET A O 1
ATOM 1716 N N . MET A 1 218 ? 1.833 3.372 7.212 1.00 92.25 218 MET A N 1
ATOM 1717 C CA . MET A 1 218 ? 3.092 2.712 6.862 1.00 92.25 218 MET A CA 1
ATOM 1718 C C . MET A 1 218 ? 4.029 2.640 8.066 1.00 92.25 218 MET A C 1
ATOM 1720 O O . MET A 1 218 ? 4.629 1.597 8.298 1.00 92.25 218 MET A O 1
ATOM 1724 N N . ARG A 1 219 ? 4.106 3.698 8.884 1.00 94.25 219 ARG A N 1
ATOM 1725 C CA . ARG A 1 219 ? 4.896 3.700 10.125 1.00 94.25 219 ARG A CA 1
ATOM 1726 C C . ARG A 1 219 ? 4.447 2.600 11.079 1.00 94.25 219 ARG A C 1
ATOM 1728 O O . ARG A 1 219 ? 5.284 1.906 11.650 1.00 94.25 219 ARG A O 1
ATOM 1735 N N . GLU A 1 220 ? 3.139 2.434 11.250 1.00 90.12 220 GLU A N 1
ATOM 1736 C CA . GLU A 1 220 ? 2.588 1.372 12.088 1.00 90.12 22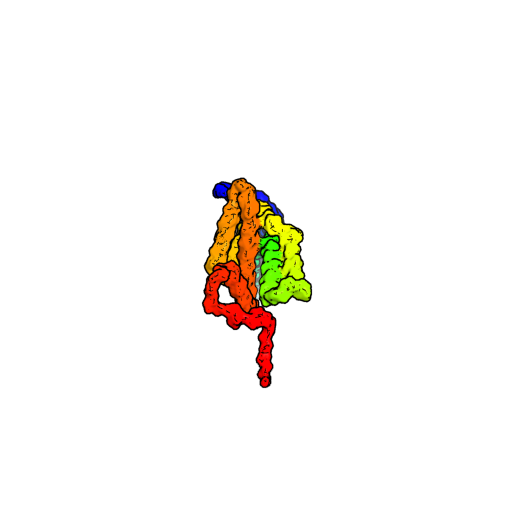0 GLU A CA 1
ATOM 1737 C C . GLU A 1 220 ? 2.963 -0.018 11.555 1.00 90.12 220 GLU A C 1
ATOM 1739 O O . GLU A 1 220 ? 3.505 -0.826 12.310 1.00 90.12 220 GLU A O 1
ATOM 1744 N N . LYS A 1 221 ? 2.764 -0.273 10.255 1.00 89.06 221 LYS A N 1
ATOM 1745 C CA . LYS A 1 221 ? 3.120 -1.555 9.625 1.00 89.06 221 LYS A CA 1
ATOM 1746 C C . LYS A 1 221 ? 4.620 -1.856 9.710 1.00 89.06 221 LYS A C 1
ATOM 1748 O O . LYS A 1 221 ? 5.000 -2.955 10.098 1.00 89.06 221 LYS A O 1
ATOM 1753 N N . ILE A 1 222 ? 5.475 -0.874 9.424 1.00 93.44 222 ILE A N 1
ATOM 1754 C CA . ILE A 1 222 ? 6.941 -0.994 9.520 1.00 93.44 222 ILE A CA 1
ATOM 1755 C C . ILE A 1 222 ? 7.366 -1.388 10.939 1.00 93.44 222 ILE A C 1
ATOM 1757 O O . ILE A 1 222 ? 8.192 -2.287 11.107 1.00 93.44 222 ILE A O 1
ATOM 1761 N N . ASN A 1 223 ? 6.772 -0.762 11.961 1.00 91.75 223 ASN A N 1
ATOM 1762 C CA . ASN A 1 223 ? 7.053 -1.083 13.360 1.00 91.75 223 ASN A CA 1
ATOM 1763 C C . ASN A 1 223 ? 6.586 -2.496 13.737 1.00 91.75 223 ASN A C 1
ATOM 1765 O O . ASN A 1 223 ? 7.295 -3.202 14.452 1.00 91.75 223 ASN A O 1
ATOM 1769 N N . GLN A 1 224 ? 5.409 -2.917 13.262 1.00 91.94 224 GLN A N 1
ATOM 1770 C CA . GLN A 1 224 ? 4.873 -4.260 13.515 1.00 91.94 224 GLN A CA 1
ATOM 1771 C C . GLN A 1 224 ? 5.730 -5.356 12.867 1.00 91.94 224 GLN A C 1
ATOM 1773 O O . GLN A 1 224 ? 5.979 -6.384 13.492 1.00 91.94 224 GLN A O 1
ATOM 1778 N N . LEU A 1 225 ? 6.212 -5.120 11.645 1.00 89.75 225 LEU A N 1
ATOM 1779 C CA . LEU A 1 225 ? 7.027 -6.066 10.877 1.00 89.75 225 LEU A CA 1
ATOM 1780 C C . LEU A 1 225 ? 8.506 -6.077 11.293 1.00 89.75 225 LEU A C 1
ATOM 1782 O O . LEU A 1 225 ? 9.264 -6.899 10.787 1.00 89.75 225 LEU A O 1
ATOM 1786 N N . GLN A 1 226 ? 8.924 -5.174 12.192 1.00 86.12 226 GLN A N 1
ATOM 1787 C CA . GLN A 1 226 ? 10.328 -4.983 12.584 1.00 86.12 226 GLN A CA 1
ATOM 1788 C C . GLN A 1 226 ? 11.253 -4.820 11.367 1.00 86.12 226 GLN A C 1
ATOM 1790 O O . GLN A 1 226 ? 12.325 -5.422 11.287 1.00 86.12 226 GLN A O 1
ATOM 1795 N N . ALA A 1 227 ? 10.812 -4.023 10.390 1.00 83.56 227 ALA A N 1
ATOM 1796 C CA . ALA A 1 227 ? 11.540 -3.850 9.141 1.00 83.56 227 ALA A CA 1
ATOM 1797 C C . ALA A 1 227 ? 12.904 -3.162 9.348 1.00 83.56 227 ALA A C 1
ATOM 1799 O O . ALA A 1 227 ? 13.150 -2.484 10.349 1.00 83.56 227 ALA A O 1
ATOM 1800 N N . GLY A 1 228 ? 13.800 -3.324 8.370 1.00 83.31 228 GLY A N 1
ATOM 1801 C CA . GLY A 1 228 ? 15.139 -2.740 8.415 1.00 83.31 228 GLY A CA 1
ATOM 1802 C C . GLY A 1 228 ? 15.136 -1.209 8.477 1.00 83.31 228 GLY A C 1
ATOM 1803 O O . GLY A 1 228 ? 14.220 -0.541 7.993 1.00 83.31 228 GLY A O 1
ATOM 1804 N N . THR A 1 229 ? 16.210 -0.637 9.028 1.00 89.25 229 THR A N 1
ATOM 1805 C CA . THR A 1 229 ? 16.371 0.819 9.212 1.00 89.25 229 THR A CA 1
ATOM 1806 C C . THR A 1 229 ? 16.283 1.613 7.908 1.00 89.25 229 THR A C 1
ATOM 1808 O O . THR A 1 229 ? 15.846 2.762 7.921 1.00 89.25 229 THR A O 1
ATOM 1811 N N . TRP A 1 230 ? 16.640 0.999 6.777 1.00 90.69 230 TRP A N 1
ATOM 1812 C CA . TRP A 1 230 ? 16.523 1.583 5.440 1.00 90.69 230 TRP A CA 1
ATOM 1813 C C . TRP A 1 230 ? 15.070 1.904 5.054 1.00 90.69 230 TRP A C 1
ATOM 1815 O O . TRP A 1 230 ? 14.836 2.931 4.420 1.00 90.69 230 TRP A O 1
ATOM 1825 N N . LEU A 1 231 ? 14.089 1.091 5.471 1.00 93.50 231 LEU A N 1
ATOM 1826 C CA . LEU A 1 231 ? 12.678 1.326 5.144 1.00 93.50 231 LEU A CA 1
ATOM 1827 C C . LEU A 1 231 ? 12.122 2.497 5.953 1.00 93.50 231 LEU A C 1
ATOM 1829 O O . LEU A 1 231 ? 11.431 3.360 5.412 1.00 93.50 231 LEU A O 1
ATOM 1833 N N . SER A 1 232 ? 12.483 2.560 7.236 1.00 94.19 232 SER A N 1
ATOM 1834 C CA . SER A 1 232 ? 12.157 3.690 8.109 1.00 94.19 232 SER A CA 1
ATOM 1835 C C . SER A 1 232 ? 12.773 4.990 7.590 1.00 94.19 232 SER A C 1
ATOM 1837 O O . SER A 1 232 ? 12.066 5.988 7.481 1.00 94.19 232 SER A O 1
ATOM 1839 N N . ALA A 1 233 ? 14.043 4.966 7.171 1.00 94.94 233 ALA A N 1
ATOM 1840 C CA . ALA A 1 233 ? 14.702 6.117 6.550 1.00 94.94 233 ALA A CA 1
ATOM 1841 C C . ALA A 1 233 ? 14.023 6.533 5.232 1.00 94.94 233 ALA A C 1
ATOM 1843 O O . ALA A 1 233 ? 13.844 7.720 4.959 1.00 94.94 233 ALA A O 1
ATOM 1844 N N . GLY A 1 234 ? 13.585 5.564 4.424 1.00 95.56 234 GLY A N 1
ATOM 1845 C CA . GLY A 1 234 ? 12.789 5.821 3.226 1.00 95.56 234 GLY A CA 1
ATOM 1846 C C . GLY A 1 234 ? 11.453 6.505 3.530 1.00 95.56 234 GLY A C 1
ATOM 1847 O O . GLY A 1 234 ? 11.056 7.431 2.820 1.00 95.56 234 GLY A O 1
ATOM 1848 N N . LEU A 1 235 ? 10.769 6.084 4.598 1.00 97.00 235 LEU A N 1
ATOM 1849 C CA . LEU A 1 235 ? 9.524 6.707 5.042 1.00 97.00 235 LEU A CA 1
ATOM 1850 C C . LEU A 1 235 ? 9.756 8.136 5.558 1.00 97.00 235 LEU A C 1
ATOM 1852 O O . LEU A 1 235 ? 8.962 9.026 5.262 1.00 97.00 235 LEU A O 1
ATOM 1856 N N . GLU A 1 236 ? 10.846 8.374 6.289 1.00 96.88 236 GLU A N 1
ATOM 1857 C CA . GLU A 1 236 ? 11.250 9.717 6.727 1.00 96.88 236 GLU A CA 1
ATOM 1858 C C . GLU A 1 236 ? 11.532 10.635 5.530 1.00 96.88 236 GLU A C 1
ATOM 1860 O O . GLU A 1 236 ? 11.059 11.772 5.493 1.00 96.88 236 GLU A O 1
ATOM 1865 N N . GLN A 1 237 ? 12.211 10.122 4.500 1.00 97.06 237 GLN A N 1
ATOM 1866 C CA . GLN A 1 237 ? 12.447 10.863 3.262 1.00 97.06 237 GLN A CA 1
ATOM 1867 C C . GLN A 1 237 ? 11.139 11.191 2.522 1.00 97.06 237 GLN A C 1
ATOM 1869 O O . GLN A 1 237 ? 11.000 12.278 1.947 1.00 97.06 237 GLN A O 1
ATOM 1874 N N . LEU A 1 238 ? 10.172 10.266 2.508 1.00 97.56 238 LEU A N 1
ATOM 1875 C CA . LEU A 1 238 ? 8.839 10.529 1.963 1.00 97.56 238 LEU A CA 1
ATOM 1876 C C . LEU A 1 238 ? 8.137 11.632 2.764 1.00 97.56 238 LEU A C 1
ATOM 1878 O O . LEU A 1 238 ? 7.570 12.542 2.162 1.00 97.56 238 LEU A O 1
ATOM 1882 N N . GLU A 1 239 ? 8.192 11.585 4.096 1.00 97.88 239 GLU A N 1
ATOM 1883 C CA . GLU A 1 239 ? 7.594 12.608 4.959 1.00 97.88 239 GLU A CA 1
ATOM 1884 C C . GLU A 1 239 ? 8.190 13.995 4.684 1.00 97.88 239 GLU A C 1
ATOM 1886 O O . GLU A 1 239 ? 7.448 14.964 4.503 1.00 97.88 239 GLU A O 1
ATOM 1891 N N . GLU A 1 240 ? 9.516 14.093 4.576 1.00 97.50 240 GLU A N 1
ATOM 1892 C CA . GLU A 1 240 ? 10.203 15.336 4.222 1.00 97.50 240 GLU A CA 1
ATOM 1893 C C . GLU A 1 240 ? 9.793 15.833 2.830 1.00 97.50 240 GLU A C 1
ATOM 1895 O O . GLU A 1 240 ? 9.484 17.014 2.653 1.00 97.50 240 GLU A O 1
ATOM 1900 N N . THR A 1 241 ? 9.714 14.931 1.847 1.00 97.31 241 THR A N 1
ATOM 1901 C CA . THR A 1 241 ? 9.312 15.286 0.478 1.00 97.31 241 THR A CA 1
ATOM 1902 C C . THR A 1 241 ? 7.865 15.786 0.442 1.00 97.31 241 THR A C 1
ATOM 1904 O O . THR A 1 241 ? 7.587 16.819 -0.167 1.00 97.31 241 THR A O 1
ATOM 1907 N N . CYS A 1 242 ? 6.942 15.107 1.129 1.00 96.88 242 CYS A N 1
ATOM 1908 C CA . CYS A 1 242 ? 5.551 15.538 1.266 1.00 96.88 242 CYS A CA 1
ATOM 1909 C C . CYS A 1 242 ? 5.455 16.913 1.930 1.00 96.88 242 CYS A C 1
ATOM 1911 O O . CYS A 1 242 ? 4.733 17.778 1.435 1.00 96.88 242 CYS A O 1
ATOM 1913 N N . ARG A 1 243 ? 6.210 17.141 3.011 1.00 96.38 243 ARG A N 1
ATOM 1914 C CA . ARG A 1 243 ? 6.255 18.432 3.706 1.00 96.38 243 ARG A CA 1
ATOM 1915 C C . ARG A 1 243 ? 6.738 19.540 2.775 1.00 96.38 243 ARG A C 1
ATOM 1917 O O . ARG A 1 243 ? 6.046 20.541 2.624 1.00 96.38 243 ARG A O 1
ATOM 1924 N N . PHE A 1 244 ? 7.859 19.326 2.087 1.00 96.44 244 PHE A N 1
ATOM 1925 C CA . PHE A 1 244 ? 8.404 20.276 1.118 1.00 96.44 244 PHE A CA 1
ATOM 1926 C C . PHE A 1 244 ? 7.386 20.629 0.026 1.00 96.44 244 PHE A C 1
ATOM 1928 O O . PHE A 1 244 ? 7.151 21.803 -0.255 1.00 96.44 244 PHE A O 1
ATOM 1935 N N . VAL A 1 245 ? 6.730 19.618 -0.553 1.00 96.19 245 VAL A N 1
ATOM 1936 C CA . VAL A 1 245 ? 5.712 19.810 -1.594 1.00 96.19 245 VAL A CA 1
ATOM 1937 C C . VAL A 1 245 ? 4.494 20.566 -1.064 1.00 96.19 245 VAL A C 1
ATOM 1939 O O . VAL A 1 245 ? 4.003 21.469 -1.733 1.00 96.19 245 VAL A O 1
ATOM 1942 N N . MET A 1 246 ? 4.002 20.241 0.130 1.00 95.69 246 MET A N 1
ATOM 1943 C CA . MET A 1 246 ? 2.791 20.860 0.679 1.00 95.69 246 MET A CA 1
ATOM 1944 C C . MET A 1 246 ? 3.013 22.279 1.216 1.00 95.69 246 MET A C 1
ATOM 1946 O O . MET A 1 246 ? 2.060 23.058 1.268 1.00 95.69 246 MET A O 1
ATOM 1950 N N . GLU A 1 247 ? 4.239 22.625 1.611 1.00 95.62 247 GLU A N 1
ATOM 1951 C CA . GLU A 1 247 ? 4.595 23.960 2.107 1.00 95.62 247 GLU A CA 1
ATOM 1952 C C . GLU A 1 247 ? 5.085 24.918 1.014 1.00 95.62 247 GLU A C 1
ATOM 1954 O O . GLU A 1 247 ? 5.168 26.129 1.246 1.00 95.62 247 GLU A O 1
ATOM 1959 N N . ALA A 1 248 ? 5.390 24.406 -0.181 1.00 95.19 248 ALA A N 1
ATOM 1960 C CA . ALA A 1 248 ? 5.820 25.229 -1.299 1.00 95.19 248 ALA A CA 1
ATOM 1961 C C . ALA A 1 248 ? 4.742 26.258 -1.678 1.00 95.19 248 ALA A C 1
ATOM 1963 O O . ALA A 1 248 ? 3.596 25.910 -1.961 1.00 95.19 248 ALA A O 1
ATOM 1964 N N . LYS A 1 249 ? 5.122 27.541 -1.719 1.00 92.31 249 LYS A N 1
ATOM 1965 C CA . LYS A 1 249 ? 4.217 28.642 -2.096 1.00 92.31 249 LYS A CA 1
ATOM 1966 C C . LYS A 1 249 ? 3.878 28.641 -3.585 1.00 92.31 249 LYS A C 1
ATOM 1968 O O . LYS A 1 249 ? 2.791 29.060 -3.965 1.00 92.31 249 LYS A O 1
ATOM 1973 N N . GLU A 1 250 ? 4.818 28.203 -4.414 1.00 95.19 250 GLU A N 1
ATOM 1974 C CA . GLU A 1 250 ? 4.656 28.163 -5.863 1.00 95.19 250 GLU A CA 1
ATOM 1975 C C . GLU A 1 250 ? 4.055 26.830 -6.309 1.00 95.19 250 GLU A C 1
ATOM 1977 O O . GLU A 1 250 ? 4.572 25.756 -5.995 1.00 95.19 250 GLU A O 1
ATOM 1982 N N . GLU A 1 251 ? 2.982 26.889 -7.096 1.00 94.12 251 GLU A N 1
ATOM 1983 C CA . GLU A 1 251 ? 2.325 25.693 -7.631 1.00 94.12 251 GLU A CA 1
ATOM 1984 C C . GLU A 1 251 ? 3.220 24.901 -8.602 1.00 94.12 251 GLU A C 1
ATOM 1986 O O . GLU A 1 251 ? 3.134 23.673 -8.666 1.00 94.12 251 GLU A O 1
ATOM 1991 N N . SER A 1 252 ? 4.132 25.574 -9.306 1.00 95.69 252 SER A N 1
ATOM 1992 C CA . SER A 1 252 ? 5.144 24.953 -10.174 1.00 95.69 252 SER A CA 1
ATOM 1993 C C . SER A 1 252 ? 6.002 23.932 -9.419 1.00 95.69 252 SER A C 1
ATOM 1995 O O . SER A 1 252 ? 6.220 22.825 -9.906 1.00 95.69 252 SER A O 1
ATOM 1997 N N . VAL A 1 253 ? 6.430 24.259 -8.197 1.00 95.38 253 VAL A N 1
ATOM 1998 C CA . VAL A 1 253 ? 7.222 23.362 -7.344 1.00 95.38 253 VAL A CA 1
ATOM 1999 C C . VAL A 1 253 ? 6.399 22.135 -6.956 1.00 95.38 253 VAL A C 1
ATOM 2001 O O . VAL A 1 253 ? 6.878 21.004 -7.046 1.00 95.38 253 VAL A O 1
ATOM 2004 N N . GLN A 1 254 ? 5.132 22.336 -6.583 1.00 95.19 254 GLN A N 1
ATOM 2005 C CA . GLN A 1 254 ? 4.255 21.233 -6.187 1.00 95.19 254 GLN A CA 1
ATOM 2006 C C . GLN A 1 254 ? 4.002 20.264 -7.347 1.00 95.19 254 G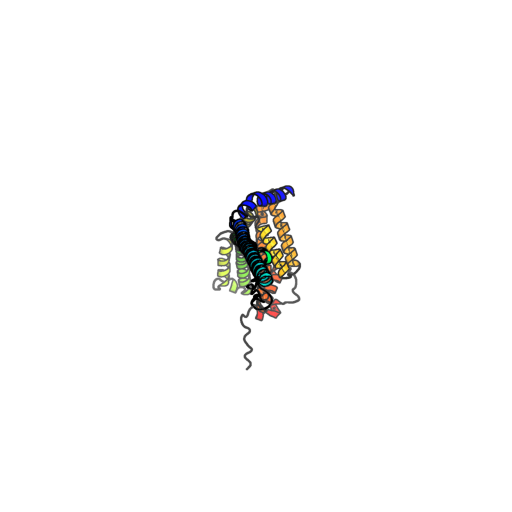LN A C 1
ATOM 2008 O O . GLN A 1 254 ? 4.139 19.049 -7.204 1.00 95.19 254 GLN A O 1
ATOM 2013 N N . THR A 1 255 ? 3.662 20.812 -8.513 1.00 95.69 255 THR A N 1
ATOM 2014 C CA . THR A 1 255 ? 3.360 20.039 -9.724 1.00 95.69 255 THR A CA 1
ATOM 2015 C C . THR A 1 255 ? 4.599 19.354 -10.300 1.00 95.69 255 THR A C 1
ATOM 2017 O O . THR A 1 255 ? 4.498 18.226 -10.774 1.00 95.69 255 THR A O 1
ATOM 2020 N N . TYR A 1 256 ? 5.787 19.951 -10.183 1.00 95.81 256 TYR A N 1
ATOM 2021 C CA . TYR A 1 256 ? 7.040 19.316 -10.596 1.00 95.81 256 TYR A CA 1
ATOM 2022 C C . TYR A 1 256 ? 7.383 18.077 -9.749 1.00 95.81 256 TYR A C 1
ATOM 2024 O O . TYR A 1 256 ? 7.799 17.043 -10.277 1.00 95.81 256 TYR A O 1
ATOM 2032 N N . HIS A 1 257 ? 7.179 18.148 -8.430 1.00 95.81 257 HIS A N 1
ATOM 2033 C CA . HIS A 1 257 ? 7.562 17.079 -7.503 1.00 95.81 257 HIS A CA 1
ATOM 2034 C C . HIS A 1 257 ? 6.466 16.043 -7.220 1.00 95.81 257 HIS A C 1
ATOM 2036 O O . HIS A 1 257 ? 6.775 14.993 -6.655 1.00 95.81 257 HIS A O 1
ATOM 2042 N N . CYS A 1 258 ? 5.215 16.271 -7.632 1.00 93.94 258 CYS A N 1
ATOM 2043 C CA . CYS A 1 258 ? 4.099 15.362 -7.336 1.00 93.94 258 CYS A CA 1
ATOM 2044 C C . CYS A 1 258 ? 4.355 13.911 -7.787 1.00 93.94 258 CYS A C 1
ATOM 2046 O O . CYS A 1 258 ? 4.076 12.965 -7.051 1.00 93.94 258 CYS A O 1
ATOM 2048 N N . LYS A 1 259 ? 5.006 13.728 -8.943 1.00 94.19 259 LYS A N 1
ATOM 2049 C CA . LYS A 1 259 ? 5.397 12.407 -9.448 1.00 94.19 259 LYS A CA 1
ATOM 2050 C C . LYS A 1 259 ? 6.408 11.705 -8.537 1.00 94.19 259 LYS A C 1
ATOM 2052 O O . LYS A 1 259 ? 6.354 10.490 -8.374 1.00 94.19 259 LYS A O 1
ATOM 2057 N N . LYS A 1 260 ? 7.340 12.462 -7.946 1.00 95.56 260 LYS A N 1
ATOM 2058 C CA . LYS 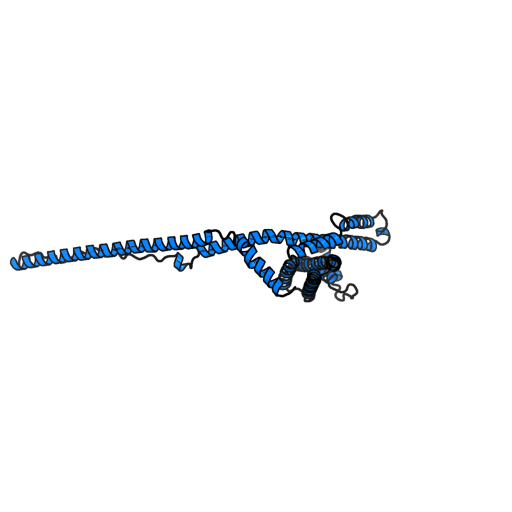A 1 260 ? 8.338 11.926 -7.008 1.00 95.56 260 LYS A CA 1
ATOM 2059 C C . LYS A 1 260 ? 7.656 11.400 -5.747 1.00 95.56 260 LYS A C 1
ATOM 2061 O O . LYS A 1 260 ? 7.970 10.291 -5.329 1.00 95.56 260 LYS A O 1
ATOM 2066 N N . VAL A 1 261 ? 6.696 12.157 -5.211 1.00 96.44 261 VAL A N 1
ATOM 2067 C CA . VAL A 1 261 ? 5.893 11.733 -4.055 1.00 96.44 261 VAL A CA 1
ATOM 2068 C C . VAL A 1 261 ? 5.159 10.430 -4.363 1.00 96.44 261 VAL A C 1
ATOM 2070 O O . VAL A 1 261 ? 5.315 9.464 -3.625 1.00 96.44 261 VAL A O 1
ATOM 2073 N N . ALA A 1 262 ? 4.435 10.365 -5.483 1.00 95.44 262 ALA A N 1
ATOM 2074 C CA . ALA A 1 262 ? 3.685 9.169 -5.862 1.00 95.44 262 ALA A CA 1
ATOM 2075 C C . ALA A 1 262 ? 4.583 7.921 -6.012 1.00 95.44 262 ALA A C 1
ATOM 2077 O O . ALA A 1 262 ? 4.240 6.860 -5.499 1.00 95.44 262 ALA A O 1
ATOM 2078 N N . ARG A 1 263 ? 5.776 8.052 -6.615 1.00 94.50 263 ARG A N 1
ATOM 2079 C CA . ARG A 1 263 ? 6.757 6.949 -6.708 1.00 94.50 263 ARG A CA 1
ATOM 2080 C C . ARG A 1 263 ? 7.284 6.505 -5.348 1.00 94.50 263 ARG A C 1
ATOM 2082 O O . ARG A 1 263 ? 7.408 5.314 -5.096 1.00 94.50 263 ARG A O 1
ATOM 2089 N N . GLN A 1 264 ? 7.597 7.451 -4.462 1.00 95.62 264 GLN A N 1
ATOM 2090 C CA . GLN A 1 264 ? 8.035 7.120 -3.105 1.00 95.62 264 GLN A CA 1
ATOM 2091 C C . GLN A 1 264 ? 6.921 6.415 -2.318 1.00 95.62 264 GLN A C 1
ATOM 2093 O O . GLN A 1 264 ? 7.208 5.458 -1.607 1.00 95.62 264 GLN A O 1
ATOM 2098 N N . MET A 1 265 ? 5.660 6.835 -2.476 1.00 95.25 265 MET A N 1
ATOM 2099 C CA . MET A 1 265 ? 4.513 6.148 -1.871 1.00 95.25 265 MET A CA 1
ATOM 2100 C C . MET A 1 265 ? 4.381 4.708 -2.383 1.00 95.25 265 MET A C 1
ATOM 2102 O O . MET A 1 265 ? 4.272 3.802 -1.560 1.00 95.25 265 MET A O 1
ATOM 2106 N N . ALA A 1 266 ? 4.449 4.490 -3.704 1.00 93.19 266 ALA A N 1
ATOM 2107 C CA . ALA A 1 266 ? 4.398 3.151 -4.300 1.00 93.19 266 ALA A CA 1
ATOM 2108 C C . ALA A 1 266 ? 5.531 2.261 -3.771 1.00 93.19 266 ALA A C 1
ATOM 2110 O O . ALA A 1 266 ? 5.262 1.219 -3.183 1.00 93.19 266 ALA A O 1
ATOM 2111 N N . LYS A 1 267 ? 6.782 2.735 -3.841 1.00 93.69 267 LYS A N 1
ATOM 2112 C CA . LYS A 1 267 ? 7.962 2.004 -3.357 1.00 93.69 267 LYS A CA 1
ATOM 2113 C C . LYS A 1 267 ? 7.854 1.597 -1.884 1.00 93.69 267 LYS A C 1
ATOM 2115 O O . LYS A 1 267 ? 8.178 0.465 -1.531 1.00 93.69 267 LYS A O 1
ATOM 2120 N N . ILE A 1 268 ? 7.425 2.511 -1.006 1.00 95.06 268 ILE A N 1
ATOM 2121 C CA . ILE A 1 268 ? 7.244 2.211 0.424 1.00 95.06 268 ILE A CA 1
ATOM 2122 C C . ILE A 1 268 ? 6.165 1.152 0.614 1.00 95.06 268 ILE A C 1
ATOM 2124 O O . ILE A 1 268 ? 6.378 0.192 1.350 1.00 95.06 268 ILE A O 1
ATOM 2128 N N . TYR A 1 269 ? 5.020 1.324 -0.043 1.00 92.50 269 TYR A N 1
ATOM 2129 C CA . TYR A 1 269 ? 3.907 0.406 0.117 1.00 92.50 269 TYR A CA 1
ATOM 2130 C C . TYR A 1 269 ? 4.259 -0.990 -0.416 1.00 92.50 269 TYR A C 1
ATOM 2132 O O . TYR A 1 269 ? 4.068 -1.963 0.303 1.00 92.50 269 TYR A O 1
ATOM 2140 N N . GLU A 1 270 ? 4.841 -1.097 -1.614 1.00 89.19 270 GLU A N 1
ATOM 2141 C CA . GLU A 1 270 ? 5.311 -2.365 -2.192 1.00 89.19 270 GLU A CA 1
ATOM 2142 C C . GLU A 1 270 ? 6.317 -3.068 -1.273 1.00 89.19 270 GLU A C 1
ATOM 2144 O O . GLU A 1 270 ? 6.231 -4.273 -1.059 1.00 89.19 270 GLU A O 1
ATOM 2149 N N . SER A 1 271 ? 7.227 -2.308 -0.654 1.00 93.38 271 SER A N 1
ATOM 2150 C CA . SER A 1 271 ? 8.204 -2.851 0.299 1.00 93.38 271 SER A CA 1
ATOM 2151 C C . SER A 1 271 ? 7.543 -3.423 1.551 1.00 93.38 271 SER A C 1
ATOM 2153 O O . SER A 1 271 ? 7.946 -4.475 2.041 1.00 93.38 271 SER A O 1
ATOM 2155 N N . VAL A 1 272 ? 6.526 -2.738 2.076 1.00 91.69 272 VAL A N 1
ATOM 2156 C CA . VAL A 1 272 ? 5.754 -3.222 3.224 1.00 91.69 272 VAL A CA 1
ATOM 2157 C C . VAL A 1 272 ? 4.949 -4.462 2.841 1.00 91.69 272 VAL A C 1
ATOM 2159 O O . VAL A 1 272 ? 4.998 -5.448 3.567 1.00 91.69 272 VAL A O 1
ATOM 2162 N N . THR A 1 273 ? 4.274 -4.458 1.691 1.00 89.19 273 THR A N 1
ATOM 2163 C CA . THR A 1 273 ? 3.519 -5.620 1.198 1.00 89.19 273 THR A CA 1
ATOM 2164 C C . THR A 1 273 ? 4.425 -6.825 0.960 1.00 89.19 273 THR A C 1
ATOM 2166 O O . THR A 1 273 ? 4.082 -7.923 1.380 1.00 89.19 273 THR A O 1
ATOM 2169 N N . ALA A 1 274 ? 5.618 -6.634 0.393 1.00 87.94 274 ALA A N 1
ATOM 2170 C CA . ALA A 1 274 ? 6.595 -7.708 0.232 1.00 87.94 274 ALA A CA 1
ATOM 2171 C C . ALA A 1 274 ? 6.979 -8.338 1.586 1.00 87.94 274 ALA A C 1
ATOM 2173 O O . ALA A 1 274 ? 7.045 -9.559 1.709 1.00 87.94 274 ALA A O 1
ATOM 2174 N N . LEU A 1 275 ? 7.185 -7.521 2.625 1.00 91.75 275 LEU A N 1
ATOM 2175 C CA . LEU A 1 275 ? 7.455 -8.016 3.980 1.00 91.75 275 LEU A CA 1
ATOM 2176 C C . LEU A 1 275 ? 6.254 -8.743 4.602 1.00 91.75 275 LEU A C 1
ATOM 2178 O O . LEU A 1 275 ? 6.451 -9.709 5.335 1.00 91.75 275 LEU A O 1
ATOM 2182 N N . GLU A 1 276 ? 5.026 -8.302 4.324 1.00 89.38 276 GLU A N 1
ATOM 2183 C CA . GLU A 1 276 ? 3.808 -8.998 4.759 1.00 89.38 276 GLU A CA 1
ATOM 2184 C C . GLU A 1 276 ? 3.679 -10.362 4.070 1.00 89.38 276 GLU A C 1
ATOM 2186 O O . GLU A 1 276 ? 3.469 -11.374 4.741 1.00 89.38 276 GLU A O 1
ATOM 2191 N N . ASP A 1 277 ? 3.894 -10.415 2.755 1.00 85.31 277 ASP A N 1
ATOM 2192 C CA . ASP A 1 277 ? 3.845 -11.647 1.968 1.00 85.31 277 ASP A CA 1
ATOM 2193 C C . ASP A 1 277 ? 4.931 -12.640 2.394 1.00 85.31 277 ASP A C 1
ATOM 2195 O O . ASP A 1 277 ? 4.691 -13.849 2.414 1.00 85.31 277 ASP A O 1
ATOM 2199 N N . ALA A 1 278 ? 6.104 -12.153 2.815 1.00 88.50 278 ALA A N 1
ATOM 2200 C CA . ALA A 1 278 ? 7.189 -12.983 3.336 1.00 88.50 278 ALA A CA 1
ATOM 2201 C C . ALA A 1 278 ? 6.773 -13.856 4.535 1.00 88.50 278 ALA A C 1
ATOM 2203 O O . ALA A 1 278 ? 7.397 -14.888 4.787 1.00 88.50 278 ALA A O 1
ATOM 2204 N N . LEU A 1 279 ? 5.715 -13.476 5.262 1.00 88.31 279 LEU A N 1
ATOM 2205 C CA . LEU A 1 279 ? 5.172 -14.256 6.376 1.00 88.31 279 LEU A CA 1
ATOM 2206 C C . LEU A 1 279 ? 4.399 -15.502 5.915 1.00 88.31 279 LEU A C 1
ATOM 2208 O O . LEU A 1 279 ? 4.194 -16.416 6.714 1.00 88.31 279 LEU A O 1
ATOM 2212 N N . ALA A 1 280 ? 3.969 -15.561 4.650 1.00 86.56 280 ALA A N 1
ATOM 2213 C CA . ALA A 1 280 ? 3.143 -16.648 4.128 1.00 86.56 280 ALA A CA 1
ATOM 2214 C C . ALA A 1 280 ? 3.928 -17.943 3.865 1.00 86.56 280 ALA A C 1
ATOM 2216 O O . ALA A 1 280 ? 3.346 -19.029 3.879 1.00 86.56 280 ALA A O 1
ATOM 2217 N N . GLY A 1 281 ? 5.240 -17.858 3.626 1.00 84.31 281 GLY A N 1
ATOM 2218 C CA . GLY A 1 281 ? 6.051 -19.034 3.331 1.00 84.31 281 GLY A CA 1
ATOM 2219 C C . GLY A 1 281 ? 7.482 -18.731 2.903 1.00 84.31 281 GLY A C 1
ATOM 2220 O O . GLY A 1 281 ? 7.864 -17.592 2.640 1.00 84.31 281 GLY A O 1
ATOM 2221 N N . GLN A 1 282 ? 8.287 -19.792 2.809 1.00 86.00 282 GLN A N 1
ATOM 2222 C CA . GLN A 1 282 ? 9.714 -19.696 2.488 1.00 86.00 282 GLN A CA 1
ATOM 2223 C C . GLN A 1 282 ? 9.967 -19.102 1.093 1.00 86.00 282 GLN A C 1
ATOM 2225 O O . GLN A 1 282 ? 10.843 -18.258 0.933 1.00 86.00 282 GLN A O 1
ATOM 2230 N N . ARG A 1 283 ? 9.162 -19.483 0.093 1.00 83.50 283 ARG A N 1
ATOM 2231 C CA . ARG A 1 283 ? 9.249 -18.918 -1.261 1.00 83.50 283 ARG A CA 1
ATOM 2232 C C . ARG A 1 283 ? 8.961 -17.417 -1.265 1.00 83.50 283 ARG A C 1
ATOM 2234 O O . ARG A 1 283 ? 9.706 -16.649 -1.865 1.00 83.50 283 ARG A O 1
ATOM 2241 N N . GLN A 1 284 ? 7.896 -16.994 -0.586 1.00 87.12 284 GLN A N 1
ATOM 2242 C CA . GLN A 1 284 ? 7.516 -15.585 -0.494 1.00 87.12 284 GLN A CA 1
ATOM 2243 C C . GLN A 1 284 ? 8.591 -14.766 0.214 1.00 87.12 284 GLN A C 1
ATOM 2245 O O . GLN A 1 284 ? 8.875 -13.652 -0.208 1.00 87.12 284 GLN A O 1
ATOM 2250 N N . LYS A 1 285 ? 9.250 -15.339 1.228 1.00 87.56 285 LYS A N 1
ATOM 2251 C CA . LYS A 1 285 ? 10.396 -14.707 1.881 1.00 87.56 285 LYS A CA 1
ATOM 2252 C C . LYS A 1 285 ? 11.526 -14.405 0.895 1.00 87.56 285 LYS A C 1
ATOM 2254 O O . LYS A 1 285 ? 12.028 -13.285 0.889 1.00 87.56 285 LYS A O 1
ATOM 2259 N N . TRP A 1 286 ? 11.889 -15.358 0.035 1.00 85.06 286 TRP A N 1
ATOM 2260 C CA . TRP A 1 286 ? 12.927 -15.134 -0.976 1.00 85.06 286 TRP A CA 1
ATOM 2261 C C . TRP A 1 286 ? 12.514 -14.121 -2.047 1.00 85.06 286 TRP A C 1
ATOM 2263 O O . TRP A 1 286 ? 13.331 -13.296 -2.448 1.00 85.06 286 TRP A O 1
ATOM 2273 N N . ILE A 1 287 ? 11.246 -14.133 -2.473 1.00 84.06 287 ILE A N 1
ATOM 2274 C CA . ILE A 1 287 ? 10.702 -13.131 -3.406 1.00 84.06 287 ILE A CA 1
ATOM 2275 C C . ILE A 1 287 ? 10.749 -11.732 -2.788 1.00 84.06 287 ILE A C 1
ATOM 2277 O O . ILE A 1 287 ? 11.177 -10.780 -3.438 1.00 84.06 287 ILE A O 1
ATOM 2281 N N . ALA A 1 288 ? 10.338 -11.603 -1.529 1.00 87.69 288 ALA A N 1
ATOM 2282 C CA . ALA A 1 288 ? 10.365 -10.338 -0.815 1.00 87.69 288 ALA A CA 1
ATOM 2283 C C . ALA A 1 288 ? 11.794 -9.814 -0.672 1.00 87.69 288 ALA A C 1
ATOM 2285 O O . ALA A 1 288 ? 12.060 -8.650 -0.953 1.00 87.69 288 ALA A O 1
ATOM 2286 N N . GLU A 1 289 ? 12.736 -10.681 -0.306 1.00 86.50 289 GLU A N 1
ATOM 2287 C CA . GLU A 1 289 ? 14.149 -10.325 -0.242 1.00 86.50 289 GLU A CA 1
ATOM 2288 C C . GLU A 1 289 ? 14.690 -9.874 -1.612 1.00 86.50 289 GLU A C 1
ATOM 2290 O O . GLU A 1 289 ? 15.452 -8.909 -1.673 1.00 86.50 289 GLU A O 1
ATOM 2295 N N . ALA A 1 290 ? 14.225 -10.488 -2.710 1.00 82.44 290 ALA A N 1
ATOM 2296 C CA . ALA A 1 290 ? 14.517 -10.083 -4.093 1.00 82.44 290 ALA A CA 1
ATOM 2297 C C . ALA A 1 290 ? 14.089 -8.682 -4.409 1.00 82.44 290 ALA A C 1
ATOM 2299 O O . ALA A 1 290 ? 14.905 -7.832 -4.781 1.00 82.44 290 ALA A O 1
ATOM 2300 N N . TYR A 1 291 ? 12.809 -8.445 -4.201 1.00 86.06 291 TYR A N 1
ATOM 2301 C CA . TYR A 1 291 ? 12.234 -7.150 -4.433 1.00 86.06 291 TYR A CA 1
ATOM 2302 C C . TYR A 1 291 ? 12.935 -6.077 -3.584 1.00 86.06 291 TYR A C 1
ATOM 2304 O O . TYR A 1 291 ? 13.353 -5.050 -4.111 1.00 86.06 291 TYR A O 1
ATOM 2312 N N . LEU A 1 292 ? 13.141 -6.324 -2.286 1.00 88.50 292 LEU A N 1
ATOM 2313 C CA . LEU A 1 292 ? 13.711 -5.333 -1.372 1.00 88.50 292 LEU A CA 1
ATOM 2314 C C . LEU A 1 292 ? 15.170 -5.000 -1.686 1.00 88.50 292 LEU A C 1
ATOM 2316 O O . LEU A 1 292 ? 15.552 -3.831 -1.586 1.00 88.50 292 LEU A O 1
ATOM 2320 N N . ARG A 1 293 ? 15.976 -5.986 -2.103 1.00 83.75 293 ARG A N 1
ATOM 2321 C CA . ARG A 1 293 ? 17.345 -5.716 -2.554 1.00 83.75 293 ARG A CA 1
ATOM 2322 C C . ARG A 1 293 ? 17.349 -4.842 -3.798 1.00 83.75 293 ARG A C 1
ATOM 2324 O O . ARG A 1 293 ? 17.999 -3.804 -3.786 1.00 83.75 293 ARG A O 1
ATOM 2331 N N . LEU A 1 294 ? 16.573 -5.200 -4.818 1.00 81.12 294 LEU A N 1
ATOM 2332 C CA . LEU A 1 294 ? 16.473 -4.411 -6.050 1.00 81.12 294 LEU A CA 1
ATOM 2333 C C . LEU A 1 294 ? 15.924 -3.0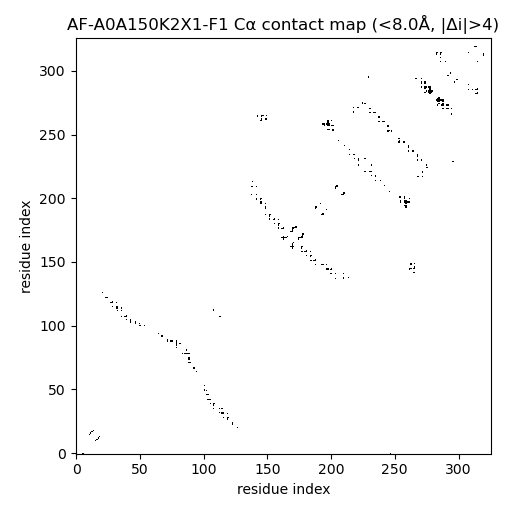00 -5.798 1.00 81.12 294 LEU A C 1
ATOM 2335 O O . LEU A 1 294 ? 16.373 -2.035 -6.411 1.00 81.12 294 LEU A O 1
ATOM 2339 N N . ALA A 1 295 ? 14.969 -2.866 -4.879 1.00 86.31 295 ALA A N 1
ATOM 2340 C CA . ALA A 1 295 ? 14.346 -1.589 -4.576 1.00 86.31 295 ALA A CA 1
ATOM 2341 C C . ALA A 1 295 ? 15.273 -0.657 -3.779 1.00 86.31 295 ALA A C 1
ATOM 2343 O O . ALA A 1 295 ? 15.264 0.553 -4.022 1.00 86.31 295 ALA A O 1
ATOM 2344 N N . TRP A 1 296 ? 16.035 -1.163 -2.804 1.00 88.81 296 TRP A N 1
ATOM 2345 C CA . TRP A 1 296 ? 16.730 -0.322 -1.815 1.00 88.81 296 TRP A CA 1
ATOM 2346 C C . TRP A 1 296 ? 18.252 -0.356 -1.868 1.00 88.81 296 TRP A C 1
ATOM 2348 O O . TRP A 1 296 ? 18.871 0.574 -1.350 1.00 88.81 296 TRP A O 1
ATOM 2358 N N . HIS A 1 297 ? 18.860 -1.372 -2.478 1.00 82.94 297 HIS A N 1
ATOM 2359 C CA . HIS A 1 297 ? 20.308 -1.412 -2.641 1.00 82.94 297 HIS A CA 1
ATOM 2360 C C . HIS A 1 297 ? 20.751 -0.653 -3.890 1.00 82.94 297 HIS A C 1
ATOM 2362 O O . HIS A 1 297 ? 19.981 -0.416 -4.820 1.00 82.94 297 HIS A O 1
ATOM 2368 N N . ASP A 1 298 ? 22.017 -0.244 -3.883 1.00 79.88 298 ASP A N 1
ATOM 2369 C CA . ASP A 1 298 ? 22.654 0.351 -5.050 1.00 79.88 298 ASP A CA 1
ATOM 2370 C C . ASP A 1 298 ? 22.716 -0.695 -6.181 1.00 79.88 298 ASP A C 1
ATOM 2372 O O . ASP A 1 298 ? 23.338 -1.743 -5.986 1.00 79.88 298 ASP A O 1
ATOM 2376 N N . PRO A 1 299 ? 22.104 -0.439 -7.354 1.00 71.94 299 PRO A N 1
ATOM 2377 C CA . PRO A 1 299 ? 22.118 -1.376 -8.477 1.00 71.94 299 PRO A CA 1
ATOM 2378 C C . PRO A 1 299 ? 23.524 -1.622 -9.045 1.00 71.94 299 PRO A C 1
ATOM 2380 O O . PRO A 1 299 ? 23.722 -2.588 -9.775 1.00 71.94 299 PRO A O 1
ATOM 2383 N N . LEU A 1 300 ? 24.498 -0.762 -8.733 1.00 80.94 300 LEU A N 1
ATOM 2384 C CA . LEU A 1 300 ? 25.894 -0.924 -9.142 1.00 80.94 300 LEU A CA 1
ATOM 2385 C C . LEU A 1 300 ? 26.748 -1.639 -8.086 1.00 80.94 300 LEU A C 1
ATOM 2387 O O . LEU A 1 300 ? 27.909 -1.960 -8.355 1.00 80.94 300 LEU A O 1
ATOM 2391 N N . ALA A 1 301 ? 26.209 -1.885 -6.889 1.00 83.62 301 ALA A N 1
ATOM 2392 C CA . ALA A 1 301 ? 26.927 -2.620 -5.863 1.00 83.62 301 ALA A CA 1
ATOM 2393 C C . ALA A 1 301 ? 27.005 -4.108 -6.223 1.00 83.62 301 ALA A C 1
ATOM 2395 O O . ALA A 1 301 ? 26.032 -4.729 -6.647 1.00 83.62 301 ALA A O 1
ATOM 2396 N N . ILE A 1 302 ? 28.179 -4.700 -6.005 1.00 80.25 302 ILE A N 1
ATOM 2397 C CA . ILE A 1 302 ? 28.357 -6.149 -6.110 1.00 80.25 302 ILE A CA 1
ATOM 2398 C C . ILE A 1 302 ? 27.567 -6.797 -4.971 1.00 80.25 302 ILE A C 1
ATOM 2400 O O . ILE A 1 302 ? 27.798 -6.457 -3.812 1.00 80.25 302 ILE A O 1
ATOM 2404 N N . ASP A 1 303 ? 26.675 -7.736 -5.293 1.00 79.62 303 ASP A N 1
ATOM 2405 C CA . ASP A 1 303 ? 25.987 -8.574 -4.306 1.00 79.62 303 ASP A CA 1
ATOM 2406 C C . ASP A 1 303 ? 26.888 -9.767 -3.933 1.00 79.62 303 ASP A C 1
ATOM 2408 O O . ASP A 1 303 ? 27.022 -10.700 -4.725 1.00 79.62 303 ASP A O 1
ATOM 2412 N N . PRO A 1 304 ? 27.541 -9.775 -2.755 1.00 78.50 304 PRO A N 1
ATOM 2413 C CA . PRO A 1 304 ? 28.403 -10.885 -2.360 1.00 78.50 304 PRO A CA 1
ATOM 2414 C C . PRO A 1 304 ? 27.601 -12.124 -1.946 1.00 78.50 304 PRO A C 1
ATOM 2416 O O . PRO A 1 304 ? 28.128 -13.238 -1.937 1.00 78.50 304 PRO A O 1
ATOM 2419 N N . GLU A 1 305 ? 26.338 -11.951 -1.560 1.00 79.75 305 GLU A N 1
ATOM 2420 C CA . GLU A 1 305 ? 25.525 -13.042 -1.042 1.00 79.75 305 GLU A CA 1
ATOM 2421 C C . GLU A 1 305 ? 24.854 -13.820 -2.167 1.00 79.75 305 GLU A C 1
ATOM 2423 O O . GLU A 1 305 ? 24.645 -15.027 -2.001 1.00 79.75 305 GLU A O 1
ATOM 2428 N N . MET A 1 306 ? 24.585 -13.166 -3.306 1.00 80.06 306 MET A N 1
ATOM 2429 C CA . MET A 1 306 ? 23.981 -13.757 -4.507 1.00 80.06 306 MET A CA 1
ATOM 2430 C C . MET A 1 306 ? 22.743 -14.594 -4.158 1.00 80.06 306 MET A C 1
ATOM 2432 O O . MET A 1 306 ? 22.543 -15.691 -4.690 1.00 80.06 306 MET A O 1
ATOM 2436 N N . ALA A 1 307 ? 21.936 -14.102 -3.212 1.00 73.38 307 ALA A N 1
ATOM 2437 C CA . ALA A 1 307 ? 20.837 -14.858 -2.614 1.00 73.38 307 ALA A CA 1
ATOM 2438 C C . ALA A 1 307 ? 19.839 -15.337 -3.683 1.00 73.38 307 ALA A C 1
ATOM 2440 O O . ALA A 1 307 ? 19.393 -16.481 -3.637 1.00 73.38 307 ALA A O 1
ATOM 2441 N N . PHE A 1 308 ? 19.580 -14.522 -4.714 1.00 74.50 308 PHE A N 1
ATOM 2442 C CA . PHE A 1 308 ? 18.686 -14.892 -5.823 1.00 74.50 308 PHE A CA 1
ATOM 2443 C C . PHE A 1 308 ? 19.204 -16.028 -6.670 1.00 74.50 308 PHE A C 1
ATOM 2445 O O . PHE A 1 308 ? 18.422 -16.877 -7.068 1.00 74.50 308 PHE A O 1
ATOM 2452 N N . VAL A 1 309 ? 20.508 -16.070 -6.931 1.00 80.81 309 VAL A N 1
ATOM 2453 C CA . VAL A 1 309 ? 21.093 -17.165 -7.706 1.00 80.81 309 VAL A CA 1
ATOM 2454 C C . VAL A 1 309 ? 21.069 -18.452 -6.887 1.00 80.81 309 VAL A C 1
ATOM 2456 O O . VAL A 1 309 ? 20.778 -19.514 -7.427 1.00 80.81 309 VAL A O 1
ATOM 2459 N N . LYS A 1 310 ? 21.302 -18.361 -5.572 1.00 82.62 310 LYS A N 1
ATOM 2460 C CA . LYS A 1 310 ? 21.256 -19.519 -4.666 1.00 82.62 310 LYS A CA 1
ATOM 2461 C C . LYS A 1 310 ? 19.848 -20.091 -4.498 1.00 82.62 310 LYS A C 1
ATOM 2463 O O . LYS A 1 310 ? 19.709 -21.305 -4.429 1.00 82.62 310 LYS A O 1
ATOM 2468 N N . HIS A 1 311 ? 18.828 -19.236 -4.460 1.00 81.38 311 HIS A N 1
ATOM 2469 C CA . HIS A 1 311 ? 17.428 -19.626 -4.251 1.00 81.38 311 HIS A CA 1
ATOM 2470 C C . HIS A 1 311 ? 16.574 -19.505 -5.522 1.00 81.38 311 HIS A C 1
ATOM 2472 O O . HIS A 1 311 ? 15.349 -19.443 -5.443 1.00 81.38 311 HIS A O 1
ATOM 2478 N N . PHE A 1 312 ? 17.201 -19.481 -6.703 1.00 80.56 312 PHE A N 1
ATOM 2479 C CA . PHE A 1 312 ? 16.517 -19.252 -7.978 1.00 80.56 312 PHE A CA 1
ATOM 2480 C C . PHE A 1 312 ? 15.395 -20.266 -8.222 1.00 80.56 312 PHE A C 1
ATOM 2482 O O . PHE A 1 312 ? 14.276 -19.885 -8.557 1.00 80.56 312 PHE A O 1
ATOM 2489 N N . GLU A 1 313 ? 15.671 -21.552 -8.000 1.00 79.69 313 GLU A N 1
ATOM 2490 C CA . GLU A 1 313 ? 14.680 -22.617 -8.182 1.00 79.69 313 GLU A CA 1
ATOM 2491 C C . GLU A 1 313 ? 13.498 -22.467 -7.221 1.00 79.69 313 GLU A C 1
ATOM 2493 O O . GLU A 1 313 ? 12.356 -22.616 -7.639 1.00 79.69 313 GLU A O 1
ATOM 2498 N N . GLU A 1 314 ? 13.745 -22.096 -5.963 1.00 77.88 314 GLU A N 1
ATOM 2499 C CA . GLU A 1 314 ? 12.691 -21.867 -4.965 1.00 77.88 314 GLU A CA 1
ATOM 2500 C C . GLU A 1 314 ? 11.817 -20.652 -5.316 1.00 77.88 314 GLU A C 1
ATOM 2502 O O . GLU A 1 314 ? 10.619 -20.637 -5.033 1.00 77.88 314 GLU A O 1
ATOM 2507 N N . VAL A 1 315 ? 12.405 -19.629 -5.942 1.00 76.12 315 VAL A N 1
ATOM 2508 C CA . VAL A 1 315 ? 11.701 -18.418 -6.382 1.00 76.12 315 VAL A CA 1
ATOM 2509 C C . VAL A 1 315 ? 10.869 -18.692 -7.640 1.00 76.12 315 VAL A C 1
ATOM 2511 O O . VAL A 1 315 ? 9.699 -18.300 -7.706 1.00 76.12 315 VAL A O 1
ATOM 2514 N N . VAL A 1 316 ? 11.440 -19.382 -8.629 1.00 74.62 316 VAL A N 1
ATOM 2515 C CA . VAL A 1 316 ? 10.840 -19.560 -9.961 1.00 74.62 316 VAL A CA 1
ATOM 2516 C C . VAL A 1 316 ? 9.905 -20.768 -10.034 1.00 74.62 316 VAL A C 1
ATOM 2518 O O . VAL A 1 316 ? 8.855 -20.678 -10.670 1.00 74.62 316 VAL A O 1
ATOM 2521 N N . MET A 1 317 ? 10.229 -21.882 -9.376 1.00 66.12 317 MET A N 1
ATOM 2522 C CA . MET A 1 317 ? 9.435 -23.107 -9.461 1.00 66.12 317 MET A CA 1
ATOM 2523 C C . MET A 1 317 ? 8.351 -23.132 -8.380 1.00 66.12 317 MET A C 1
ATOM 2525 O O . MET A 1 317 ? 8.624 -23.197 -7.185 1.00 66.12 317 MET A O 1
ATOM 2529 N N . GLU A 1 318 ? 7.084 -23.138 -8.800 1.00 58.53 318 GLU A N 1
ATOM 2530 C CA . GLU A 1 318 ?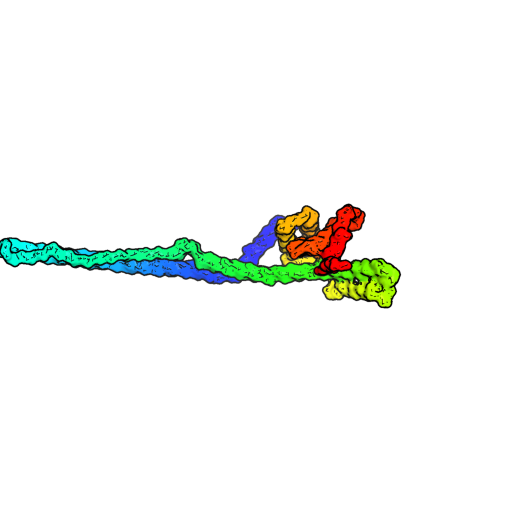 5.918 -23.239 -7.905 1.00 58.53 318 GLU A CA 1
ATOM 2531 C C . GLU A 1 318 ? 5.840 -24.607 -7.185 1.00 58.53 318 GLU A C 1
ATOM 2533 O O . GLU A 1 318 ? 5.192 -24.749 -6.147 1.00 58.53 318 GLU A O 1
ATOM 2538 N N . LYS A 1 319 ? 6.551 -25.612 -7.715 1.00 52.69 319 LYS A N 1
ATOM 2539 C CA . LYS A 1 319 ? 6.809 -26.919 -7.104 1.00 52.69 319 LYS A CA 1
ATOM 2540 C C . LYS A 1 319 ? 8.256 -27.309 -7.383 1.00 52.69 319 LYS A C 1
ATOM 2542 O O . LYS A 1 319 ? 8.621 -27.456 -8.546 1.00 52.69 319 LYS A O 1
ATOM 2547 N N . VAL A 1 320 ? 9.050 -27.546 -6.341 1.00 45.59 320 VAL A N 1
ATOM 2548 C CA . VAL A 1 320 ? 10.270 -28.352 -6.485 1.00 45.59 320 VAL A CA 1
ATOM 2549 C C . VAL A 1 320 ? 9.806 -29.708 -7.030 1.00 45.59 320 VAL A C 1
ATOM 2551 O O . VAL A 1 320 ? 8.970 -30.338 -6.369 1.00 45.59 320 VAL A O 1
ATOM 2554 N N . PRO A 1 321 ? 10.230 -30.157 -8.228 1.00 41.16 321 PRO A N 1
ATOM 2555 C CA . PRO A 1 321 ? 9.944 -31.520 -8.639 1.00 41.16 321 PRO A CA 1
ATOM 2556 C C . PRO A 1 321 ? 10.540 -32.420 -7.560 1.00 41.16 321 PRO A C 1
ATOM 2558 O O . PRO A 1 321 ? 11.730 -32.334 -7.259 1.00 41.16 321 PRO A O 1
ATOM 2561 N N . ALA A 1 322 ? 9.691 -33.213 -6.901 1.00 44.62 322 ALA A N 1
ATOM 2562 C CA . ALA A 1 322 ? 10.173 -34.243 -5.999 1.00 44.62 322 ALA A CA 1
ATOM 2563 C C . ALA A 1 322 ? 11.210 -35.042 -6.785 1.00 44.62 322 ALA A C 1
ATOM 2565 O O . ALA A 1 322 ? 10.892 -35.476 -7.890 1.00 44.62 322 ALA A O 1
ATOM 2566 N N . ASN A 1 323 ? 12.429 -35.159 -6.251 1.00 45.06 323 ASN A N 1
ATOM 2567 C CA . ASN A 1 323 ? 13.466 -36.016 -6.811 1.00 45.06 323 ASN A CA 1
ATOM 2568 C C . ASN A 1 323 ? 12.816 -37.344 -7.207 1.00 45.06 323 ASN A C 1
ATOM 2570 O O . ASN A 1 323 ? 12.490 -38.156 -6.337 1.00 45.06 323 ASN A O 1
ATOM 2574 N N . GLU A 1 324 ? 12.607 -37.552 -8.506 1.00 39.75 324 GLU A N 1
ATOM 2575 C CA . GLU A 1 324 ? 12.346 -38.872 -9.046 1.00 39.75 324 GLU A CA 1
ATOM 2576 C C . GLU A 1 324 ? 13.670 -39.614 -8.911 1.00 39.75 324 GLU A C 1
ATOM 2578 O O . GLU A 1 324 ? 14.535 -39.585 -9.780 1.00 39.75 324 GLU A O 1
ATOM 2583 N N . GLY A 1 325 ? 13.869 -40.193 -7.729 1.00 47.25 325 GLY A N 1
ATOM 2584 C CA . GLY A 1 325 ? 14.848 -41.238 -7.541 1.00 47.25 325 GLY A CA 1
ATOM 2585 C C . GLY A 1 325 ? 14.438 -42.418 -8.409 1.00 47.25 325 GLY A C 1
ATOM 2586 O O . GLY A 1 325 ? 13.454 -43.090 -8.101 1.00 47.25 325 GLY A O 1
ATOM 2587 N N . ASN A 1 326 ? 15.193 -42.630 -9.483 1.00 34.41 326 ASN A N 1
ATOM 2588 C CA . ASN A 1 326 ? 15.507 -43.930 -10.070 1.00 34.41 326 ASN A CA 1
ATOM 2589 C C . ASN A 1 326 ? 16.817 -43.820 -10.848 1.00 34.41 326 ASN A C 1
ATOM 2591 O O . ASN A 1 326 ? 16.877 -43.009 -11.795 1.00 34.41 326 ASN A O 1
#

Secondary structure (DSSP, 8-state):
--HHHHHHHHHHIIIIIHHHHSTT--THHHHHHHHHHHHHHHHHHHHHHHHHHHHHHHHHHHHHHHHHHHHHHHHHHHHHHH-TTS---------PPPP-PPPPPPHHHHTTSHHHHHHHHHHHHHHHHHHHHHHHHHHHHHHHHHHHHHHHHHHHHHHHHHHHHTHHHHHSTTSHHHHHHHHHHHHTTTTS-HHHHHHHHHHHHHHH-HHHHHHHHHHHHHHHHT--HHHHHHHHHHHHHHHHHHH-SSHHHHHHHHHHHHHHHHHHHHHHHHHHHTTS-HHHHHHHHHHHHHHHS-TTS--SS-HHHHTHHHHH-SSPPP----

Radius of gyration: 41.63 Å; Cα contacts (8 Å, |Δi|>4): 214; chains: 1; bounding box: 91×73×130 Å

Solvent-accessible surface area (backbone atoms only — not comparable to full-atom values): 18241 Å² total; per-residue (Å²): 126,58,76,64,56,57,49,48,51,52,44,44,46,58,65,62,43,38,56,59,68,47,63,69,70,48,68,60,58,60,45,34,50,51,50,52,48,52,57,46,50,54,44,51,52,53,37,51,54,51,51,52,48,50,53,51,49,52,52,51,49,53,49,51,54,49,55,50,50,52,52,50,54,49,53,52,55,52,34,69,74,69,45,103,83,78,68,84,76,85,90,72,85,86,72,84,80,85,80,86,84,78,74,73,77,57,65,59,73,75,59,68,46,56,61,42,52,52,47,51,50,50,47,49,50,53,46,53,50,55,51,46,70,59,47,52,60,54,53,49,51,46,47,50,38,22,41,49,43,49,53,23,52,48,43,34,50,53,27,49,51,52,17,60,78,49,42,73,59,17,66,37,76,92,37,68,38,39,55,49,31,62,56,26,52,49,52,44,54,55,99,50,30,52,66,54,30,10,48,50,42,45,51,42,35,74,74,68,44,48,58,61,53,48,51,52,53,49,53,52,52,43,61,74,68,66,57,60,69,68,58,57,51,49,51,52,52,45,51,52,49,52,48,53,42,73,62,47,88,49,65,67,59,28,64,69,44,22,43,57,52,30,50,49,52,35,55,52,49,54,51,51,49,29,58,56,46,26,73,78,38,74,46,38,34,53,46,24,53,49,52,47,45,70,72,72,48,64,90,86,57,84,69,87,74,46,61,62,74,77,41,38,64,57,60,72,39,97,59,77,76,73,83,79,84,125

InterPro domains:
  IPR006089 Acyl-CoA dehydrogenase, conserved site [PS00073] (164-183)
  IPR009075 Acyl-CoA dehydrogenase/oxidase, C-terminal [PF00441] (146-201)
  IPR036250 Acyl-CoA dehydrogenase-like, C-terminal [SSF47203] (146-208)
  IPR052904 Acyl-CoA dehydrogenase-like protein [PTHR42707] (142-301)

Mean predicted aligned error: 15.37 Å

pLDDT: mean 78.78, std 15.38, range [34.41, 97.88]

Foldseek 3Di:
DDPVVVVVVVCCCVPVVVVVLCVQVPCQLVVLVVVLVVLQVVLVVVLVVVVVVLVVVVVVQVVVVVVVVVVLVVLVVVCVVPDDDDRDRDPDDDRPDRDDDDRDDRPCVVVVSVSSVVSVVVSVVVSVVVVCVVLVVLLVLLLVLLCLQVVLVVQLVVLVVQLVVVPPVSCDPVDCSVVSNVVSNVSCPPPDHLLRSLVVNLVSCVPPVSLVVLLVVLVVLCVVLVHDPQLVVLSVVLVVLSVCLVPDPDVVSNSVCSSVSSNSSNLSVLLSVLSVQLVVDDLSVLVSVVSCCVSRPDPPDDDPPPSCVVCVCSNPPPDDPDPPDD

Nearest PDB structures (foldseek):
  6sd8-assembly1_X  TM=6.847E-01  e=1.503E-04  Bdellovibrio bacteriovorus HD100
  5ez3-assembly1_A  TM=7.716E-01  e=5.406E-03  Brucella melitensis bv. 1 str. 16M
  6kpt-assembly1_B  TM=6.351E-01  e=1.414E-02  Mycolicibacterium smegmatis
  6ksb-assembly1_A  TM=6.394E-01  e=2.606E-02  Mycolicibacterium smegmatis
  6ksa-assembly1_B  TM=6.471E-01  e=9.665E-02  Mycolicibacterium smegmatis

Organism: Heyndrickxia coagulans (NCBI:txid1398)

Sequence (326 aa):
MSNLEFLLIQQALKYNQLPLIFWGIDNGFLDGIVDELKAHYRVIEANNKNVRRDVAFFLTHTKEVKTTMEKIDTEIGEAMQTGPGNARVAATVSVPPAEKINCAASPYLKSGMAIRRNQLNKSFQKFAGRFTAFMEPLIAATLNEAYKMETAGQAIHFAHEAIEMHGGNGYIEDFVTPRLLRDAQVLTVWEGTANILGLEVLRLMRKFKVHDIFIGMMREKINQLQAGTWLSAGLEQLEETCRFVMEAKEESVQTYHCKKVARQMAKIYESVTALEDALAGQRQKWIAEAYLRLAWHDPLAIDPEMAFVKHFEEVVMEKVPANEGN